Protein AF-A0A7S1WB89-F1 (afdb_monomer)

Nearest PDB structures (foldseek):
  5nnv-assembly4_D  TM=3.946E-01  e=3.394E+00  Bacillus subtilis subsp. subtilis str. 168
  8i21-assembly1_A  TM=3.419E-01  e=6.144E+00  Saccharomyces cerevisiae S288C

Sequence (303 aa):
RKATAEQEDRSRALAVAEAEIGRLNRELERGRDAVRQLESSARDNETTIEGLRRQLTAAEEAANTAKAELRAKEQAHRDATADLEERLQRATGEHQRLARERVALISKAAEEASELRKQLSASEAAREELHSTVSEMRRQNAAGTIGDLRDDVVKLRRDLALAEDERNALRENVRRITAEFQAGTFPDADAIKTRQLEDAQRQLARERGAREAAEAALRDARDDMRRAEEAHREAMRRRFGGSGGGGGQRGGAHDPRRVRWSEDDGSEGTGDDDDFRRHGSRRSASGTGGRRTGAVSTGAGVR

Structure (mmCIF, N/CA/C/O backbone):
data_AF-A0A7S1WB89-F1
#
_entry.id   AF-A0A7S1WB89-F1
#
loop_
_atom_site.group_PDB
_atom_site.id
_atom_site.type_symbol
_atom_site.label_atom_id
_atom_site.label_alt_id
_atom_site.label_comp_id
_atom_site.label_asym_id
_atom_site.label_entity_id
_atom_site.label_seq_id
_atom_site.pdbx_PDB_ins_code
_atom_site.Cartn_x
_atom_site.Cartn_y
_atom_site.Cartn_z
_atom_site.occupancy
_atom_site.B_iso_or_equiv
_atom_site.auth_seq_id
_atom_site.auth_comp_id
_atom_site.auth_asym_id
_atom_site.auth_atom_id
_atom_site.pdbx_PDB_model_num
ATOM 1 N N . ARG A 1 1 ? 71.272 1.985 -84.145 1.00 63.19 1 ARG A N 1
ATOM 2 C CA . ARG A 1 1 ? 71.498 0.957 -83.099 1.00 63.19 1 ARG A CA 1
ATOM 3 C C . ARG A 1 1 ? 71.457 1.556 -81.688 1.00 63.19 1 ARG A C 1
ATOM 5 O O . ARG A 1 1 ? 70.621 1.109 -80.928 1.00 63.19 1 ARG A O 1
ATOM 12 N N . LYS A 1 2 ? 72.253 2.584 -81.332 1.00 68.50 2 LYS A N 1
ATOM 13 C CA . LYS A 1 2 ? 72.104 3.268 -80.019 1.00 68.50 2 LYS A CA 1
ATOM 14 C C . LYS A 1 2 ? 70.768 4.018 -79.866 1.00 68.50 2 LYS A C 1
ATOM 16 O O . LYS A 1 2 ? 70.032 3.744 -78.933 1.00 68.50 2 LYS A O 1
ATOM 21 N N . ALA A 1 3 ? 70.402 4.851 -80.843 1.00 69.69 3 ALA A N 1
ATOM 22 C CA . ALA A 1 3 ? 69.140 5.606 -80.812 1.00 69.69 3 ALA A CA 1
ATOM 23 C C . ALA A 1 3 ? 67.873 4.720 -80.784 1.00 69.69 3 ALA A C 1
ATOM 25 O O . ALA A 1 3 ? 66.862 5.103 -80.212 1.00 69.69 3 ALA A O 1
ATOM 26 N N . THR A 1 4 ? 67.935 3.522 -81.372 1.00 74.75 4 THR A N 1
ATOM 27 C CA . THR A 1 4 ? 66.816 2.566 -81.388 1.00 74.75 4 THR A CA 1
ATOM 28 C C . THR A 1 4 ? 66.657 1.847 -80.045 1.00 74.75 4 THR A C 1
ATOM 30 O O . THR A 1 4 ? 65.535 1.644 -79.608 1.00 74.75 4 THR A O 1
ATOM 33 N N . ALA A 1 5 ? 67.760 1.539 -79.351 1.00 76.00 5 ALA A N 1
ATOM 34 C CA . ALA A 1 5 ? 67.717 0.948 -78.010 1.00 76.00 5 ALA A CA 1
ATOM 35 C C . ALA A 1 5 ? 67.168 1.937 -76.964 1.00 76.00 5 ALA A C 1
ATOM 37 O O . ALA A 1 5 ? 66.302 1.583 -76.173 1.00 76.00 5 ALA A O 1
ATOM 38 N N . GLU A 1 6 ? 67.579 3.209 -77.021 1.00 79.88 6 GLU A N 1
ATOM 39 C CA . GLU A 1 6 ? 67.040 4.253 -76.134 1.00 79.88 6 GLU A CA 1
ATOM 40 C C . GLU A 1 6 ? 65.538 4.499 -76.355 1.00 79.88 6 GLU A C 1
ATOM 42 O O . GLU A 1 6 ? 64.804 4.796 -75.412 1.00 79.88 6 GLU A O 1
ATOM 47 N N . GLN A 1 7 ? 65.062 4.373 -77.595 1.00 82.69 7 GLN A N 1
ATOM 48 C CA . GLN A 1 7 ? 63.640 4.485 -77.918 1.00 82.69 7 GLN A CA 1
ATOM 49 C C . GLN A 1 7 ? 62.835 3.287 -77.392 1.00 82.69 7 GLN A C 1
ATOM 51 O O . GLN A 1 7 ? 61.725 3.471 -76.888 1.00 82.69 7 GLN A O 1
ATOM 56 N N . GLU A 1 8 ? 63.387 2.075 -77.462 1.00 84.06 8 GLU A N 1
ATOM 57 C CA . GLU A 1 8 ? 62.780 0.872 -76.882 1.00 84.06 8 GLU A CA 1
ATOM 58 C C . GLU A 1 8 ? 62.720 0.944 -75.350 1.00 84.06 8 GLU A C 1
ATOM 60 O O . GLU A 1 8 ? 61.672 0.656 -74.771 1.00 84.06 8 GLU A O 1
ATOM 65 N N . ASP A 1 9 ? 63.783 1.410 -74.691 1.00 87.06 9 ASP A N 1
ATOM 66 C CA . ASP A 1 9 ? 63.815 1.578 -73.234 1.00 87.06 9 ASP A CA 1
ATOM 67 C C . ASP A 1 9 ? 62.822 2.647 -72.757 1.00 87.06 9 ASP A C 1
ATOM 69 O O . ASP A 1 9 ? 62.099 2.432 -71.782 1.00 87.06 9 ASP A O 1
ATOM 73 N N . ARG A 1 10 ? 62.695 3.766 -73.487 1.00 87.88 10 ARG A N 1
ATOM 74 C CA . ARG A 1 10 ? 61.652 4.775 -73.223 1.00 87.88 10 ARG A CA 1
ATOM 75 C C . ARG A 1 10 ? 60.248 4.211 -73.413 1.00 87.88 10 ARG A C 1
ATOM 77 O O . ARG A 1 10 ? 59.374 4.486 -72.599 1.00 87.88 10 ARG A O 1
ATOM 84 N N . SER A 1 11 ? 60.033 3.403 -74.450 1.00 88.38 11 SER A N 1
ATOM 85 C CA . SER A 1 11 ? 58.728 2.780 -74.714 1.00 88.38 11 SER A CA 1
ATOM 86 C C . SER A 1 11 ? 58.349 1.784 -73.614 1.00 88.38 11 SER A C 1
ATOM 88 O O . SER A 1 11 ? 57.202 1.753 -73.176 1.00 88.38 11 SER A O 1
ATOM 90 N N . ARG A 1 12 ? 59.318 1.015 -73.099 1.00 89.88 12 ARG A N 1
ATOM 91 C CA . ARG A 1 12 ? 59.113 0.119 -71.949 1.00 89.88 12 ARG A CA 1
ATOM 92 C C . ARG A 1 12 ? 58.833 0.892 -70.663 1.00 89.88 12 ARG A C 1
ATOM 94 O O . ARG A 1 12 ? 57.922 0.521 -69.932 1.00 89.88 12 ARG A O 1
ATOM 101 N N . ALA A 1 13 ? 59.572 1.969 -70.401 1.00 90.19 13 ALA A N 1
ATOM 102 C CA . ALA A 1 13 ? 59.346 2.817 -69.232 1.00 90.19 13 ALA A CA 1
ATOM 103 C C . ALA A 1 13 ? 57.953 3.470 -69.255 1.00 90.19 13 ALA A C 1
ATOM 105 O O . ALA A 1 13 ? 57.278 3.499 -68.228 1.00 90.19 13 ALA A O 1
ATOM 106 N N . LEU A 1 14 ? 57.495 3.928 -70.426 1.00 91.94 14 LEU A N 1
ATOM 107 C CA . LEU A 1 14 ? 56.139 4.451 -70.610 1.00 91.94 14 LEU A CA 1
ATOM 108 C C . LEU A 1 14 ? 55.076 3.373 -70.374 1.00 91.94 14 LEU A C 1
ATOM 110 O O . LEU A 1 14 ? 54.147 3.614 -69.612 1.00 91.94 14 LEU A O 1
ATOM 114 N N . ALA A 1 15 ? 55.248 2.169 -70.926 1.00 91.50 15 ALA A N 1
ATOM 115 C CA . ALA A 1 15 ? 54.309 1.067 -70.706 1.00 91.50 15 ALA A CA 1
ATOM 116 C C . ALA A 1 15 ? 54.203 0.664 -69.221 1.00 91.50 15 ALA A C 1
ATOM 118 O O . ALA A 1 15 ? 53.114 0.369 -68.728 1.00 91.50 15 ALA A O 1
ATOM 119 N N . VAL A 1 16 ? 55.320 0.681 -68.483 1.00 94.56 16 VAL A N 1
ATOM 120 C CA . VAL A 1 16 ? 55.326 0.442 -67.028 1.00 94.56 16 VAL A CA 1
ATOM 121 C C . VAL A 1 16 ? 54.609 1.571 -66.283 1.00 94.56 16 VAL A C 1
ATOM 123 O O . VAL A 1 16 ? 53.800 1.293 -65.399 1.00 94.56 16 VAL A O 1
ATOM 126 N N . ALA A 1 17 ? 54.851 2.831 -66.652 1.00 93.00 17 ALA A N 1
ATOM 127 C CA . ALA A 1 17 ? 54.176 3.976 -66.046 1.00 93.00 17 ALA A CA 1
ATOM 128 C C . ALA A 1 17 ? 52.658 3.962 -66.306 1.00 93.00 17 ALA A C 1
ATOM 130 O O . ALA A 1 17 ? 51.878 4.202 -65.388 1.00 93.00 17 ALA A O 1
ATOM 131 N N . GLU A 1 18 ? 52.221 3.624 -67.520 1.00 94.75 18 GLU A N 1
ATOM 132 C CA . GLU A 1 18 ? 50.802 3.478 -67.868 1.00 94.75 18 GLU A CA 1
ATOM 133 C C . GLU A 1 18 ? 50.133 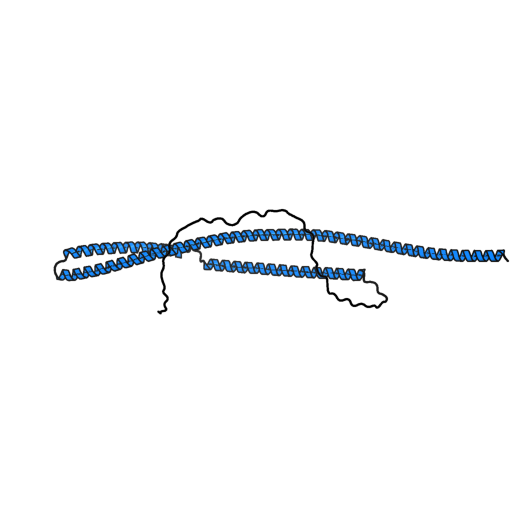2.340 -67.086 1.00 94.75 18 GLU A C 1
ATOM 135 O O . GLU A 1 18 ? 49.017 2.503 -66.582 1.00 94.75 18 GLU A O 1
ATOM 140 N N . ALA A 1 19 ? 50.821 1.204 -66.924 1.00 94.38 19 ALA A N 1
ATOM 141 C CA . ALA A 1 19 ? 50.334 0.093 -66.113 1.00 94.38 19 ALA A CA 1
ATOM 142 C C . ALA A 1 19 ? 50.190 0.481 -64.631 1.00 94.38 19 ALA A C 1
ATOM 144 O O . ALA A 1 19 ? 49.184 0.135 -64.002 1.00 94.38 19 ALA A O 1
ATOM 145 N N . GLU A 1 20 ? 51.150 1.235 -64.089 1.00 95.75 20 GLU A N 1
ATOM 146 C CA . GLU A 1 20 ? 51.116 1.722 -62.708 1.00 95.75 20 GLU A CA 1
ATOM 147 C C . GLU A 1 20 ? 50.008 2.765 -62.502 1.00 95.75 20 GLU A C 1
ATOM 149 O O . GLU A 1 20 ? 49.236 2.664 -61.551 1.00 95.75 20 GLU A O 1
ATOM 154 N N . ILE A 1 21 ? 49.818 3.698 -63.442 1.00 95.50 21 ILE A N 1
ATOM 155 C CA . ILE A 1 21 ? 48.682 4.636 -63.433 1.00 95.50 21 ILE A CA 1
ATOM 156 C C . ILE A 1 21 ? 47.353 3.867 -63.468 1.00 95.50 21 ILE A C 1
ATOM 158 O O . ILE A 1 21 ? 46.437 4.160 -62.697 1.00 95.50 21 ILE A O 1
ATOM 162 N N . GLY A 1 22 ? 47.239 2.840 -64.315 1.00 96.25 22 GLY A N 1
ATOM 163 C CA . GLY A 1 22 ? 46.058 1.978 -64.380 1.00 96.25 22 GLY A CA 1
ATOM 164 C C . GLY A 1 22 ? 45.816 1.170 -63.098 1.00 96.25 22 GLY A C 1
ATOM 165 O O . GLY A 1 22 ? 44.669 0.866 -62.754 1.00 96.25 22 GLY A O 1
ATOM 166 N N . ARG A 1 23 ? 46.871 0.810 -62.362 1.00 96.94 23 ARG A N 1
ATOM 167 C CA . ARG A 1 23 ? 46.765 0.196 -61.033 1.00 96.94 23 ARG A CA 1
ATOM 168 C C . ARG A 1 23 ? 46.273 1.207 -59.997 1.00 96.94 23 ARG A C 1
ATOM 170 O O . ARG A 1 23 ? 45.264 0.935 -59.348 1.00 96.94 23 ARG A O 1
ATOM 177 N N . LEU A 1 24 ? 46.927 2.363 -59.894 1.00 96.44 24 LEU A N 1
ATOM 178 C CA . LEU A 1 24 ? 46.584 3.419 -58.939 1.00 96.44 24 LEU A CA 1
ATOM 179 C C . LEU A 1 24 ? 45.155 3.929 -59.145 1.00 96.44 24 LEU A C 1
ATOM 181 O O . LEU A 1 24 ? 44.423 4.095 -58.176 1.00 96.44 24 LEU A O 1
ATOM 185 N N . ASN A 1 25 ? 44.700 4.081 -60.391 1.00 96.81 25 ASN A N 1
ATOM 186 C CA . ASN A 1 25 ? 43.318 4.470 -60.683 1.00 96.81 25 ASN A CA 1
ATOM 187 C C . ASN A 1 25 ? 42.296 3.439 -60.180 1.00 96.81 25 ASN A C 1
ATOM 189 O O . ASN A 1 25 ? 41.250 3.814 -59.655 1.00 96.81 25 ASN A O 1
ATOM 193 N N . ARG A 1 26 ? 42.598 2.138 -60.288 1.00 96.06 26 ARG A N 1
ATOM 194 C CA . ARG A 1 26 ? 41.732 1.081 -59.739 1.00 96.06 26 ARG A CA 1
ATOM 195 C C . ARG A 1 26 ? 41.737 1.070 -58.213 1.00 96.06 26 ARG A C 1
ATOM 197 O O . ARG A 1 26 ? 40.701 0.810 -57.613 1.00 96.06 26 ARG A O 1
ATOM 204 N N . GLU A 1 27 ? 42.877 1.336 -57.582 1.00 96.56 27 GLU A N 1
ATOM 205 C CA . GLU A 1 27 ? 42.967 1.467 -56.122 1.00 96.56 27 GLU A CA 1
ATOM 206 C C . GLU A 1 27 ? 42.213 2.706 -55.617 1.00 96.56 27 GLU A C 1
ATOM 208 O O . GLU A 1 27 ? 41.464 2.600 -54.647 1.00 96.56 27 GLU A O 1
ATOM 213 N N . LEU A 1 28 ? 42.312 3.840 -56.318 1.00 96.62 28 LEU A N 1
ATOM 214 C CA . LEU A 1 28 ? 41.540 5.048 -56.024 1.00 96.62 28 LEU A CA 1
ATOM 215 C C . LEU A 1 28 ? 40.034 4.817 -56.154 1.00 96.62 28 LEU A C 1
ATOM 217 O O . LEU A 1 28 ? 39.287 5.259 -55.284 1.00 96.62 28 LEU A O 1
ATOM 221 N N . GLU A 1 29 ? 39.575 4.114 -57.193 1.00 96.31 29 GLU A N 1
ATOM 222 C CA . GLU A 1 29 ? 38.142 3.843 -57.355 1.00 96.31 29 GLU A CA 1
ATOM 223 C C . GLU A 1 29 ? 37.618 2.904 -56.260 1.00 96.31 29 GLU A C 1
ATOM 225 O O . GLU A 1 29 ? 36.591 3.192 -55.651 1.00 96.31 29 GLU A O 1
ATOM 230 N N . ARG A 1 30 ? 38.382 1.865 -55.886 1.00 96.50 30 ARG A N 1
ATOM 231 C CA . ARG A 1 30 ? 38.052 1.031 -54.714 1.00 96.50 30 ARG A CA 1
ATOM 232 C C . ARG A 1 30 ? 38.013 1.843 -53.420 1.00 96.50 30 ARG A C 1
ATOM 234 O O . ARG A 1 30 ? 37.134 1.624 -52.592 1.00 96.50 30 ARG A O 1
ATOM 241 N N . GLY A 1 31 ? 38.951 2.775 -53.242 1.00 96.88 31 GLY A N 1
ATOM 242 C CA . GLY A 1 31 ? 38.969 3.686 -52.100 1.00 96.88 31 GLY A CA 1
ATOM 243 C C . GLY A 1 31 ? 37.723 4.572 -52.054 1.00 96.88 31 GLY A C 1
ATOM 244 O O . GLY A 1 31 ? 37.104 4.706 -51.002 1.00 96.88 31 GLY A O 1
ATOM 245 N N . ARG A 1 32 ? 37.301 5.119 -53.200 1.00 97.31 32 ARG A N 1
ATOM 246 C CA . ARG A 1 32 ? 36.068 5.915 -53.318 1.00 97.31 32 ARG A CA 1
ATOM 247 C C . ARG A 1 32 ? 34.822 5.094 -53.010 1.00 97.31 32 ARG A C 1
ATOM 249 O O . ARG A 1 32 ? 33.954 5.580 -52.291 1.00 97.31 32 ARG A O 1
ATOM 256 N N . ASP A 1 33 ? 34.737 3.864 -53.504 1.00 97.38 33 ASP A N 1
ATOM 257 C CA . ASP A 1 33 ? 33.608 2.977 -53.216 1.00 97.38 33 ASP A CA 1
ATOM 258 C C . ASP A 1 33 ? 33.537 2.605 -51.732 1.00 97.38 33 ASP A C 1
ATOM 260 O O . ASP A 1 33 ? 32.457 2.643 -51.143 1.00 97.38 33 ASP A O 1
ATOM 264 N N . ALA A 1 34 ? 34.681 2.338 -51.095 1.00 96.38 34 ALA A N 1
ATOM 265 C CA . ALA A 1 34 ? 34.745 2.110 -49.654 1.00 96.38 34 ALA A CA 1
ATOM 266 C C . ALA A 1 34 ? 34.284 3.344 -48.858 1.00 96.38 34 ALA A C 1
ATOM 268 O O . ALA A 1 34 ? 33.508 3.210 -47.913 1.00 96.38 34 ALA A O 1
ATOM 269 N N . VAL A 1 35 ? 34.697 4.552 -49.263 1.00 97.62 35 VAL A N 1
ATOM 270 C CA . VAL A 1 35 ? 34.235 5.805 -48.639 1.00 97.62 35 VAL A CA 1
ATOM 271 C C . VAL A 1 35 ? 32.721 5.967 -48.788 1.00 97.62 35 VAL A C 1
ATOM 273 O O . VAL A 1 35 ? 32.046 6.208 -47.792 1.00 97.62 35 VAL A O 1
ATOM 276 N N . ARG A 1 36 ? 32.158 5.745 -49.984 1.00 97.44 36 ARG A N 1
ATOM 277 C CA . ARG A 1 36 ? 30.700 5.805 -50.210 1.00 97.44 36 ARG A CA 1
ATOM 278 C C . ARG A 1 36 ? 29.936 4.816 -49.321 1.00 97.44 36 ARG A C 1
ATOM 280 O O . ARG A 1 36 ? 28.885 5.159 -48.782 1.00 97.44 36 ARG A O 1
ATOM 287 N N . GLN A 1 37 ? 30.456 3.599 -49.145 1.00 96.50 37 GLN A N 1
ATOM 288 C CA . GLN A 1 37 ? 29.850 2.596 -48.262 1.00 96.50 37 GLN A CA 1
ATOM 289 C C . GLN A 1 37 ? 29.890 3.023 -46.790 1.00 96.50 37 GLN A C 1
ATOM 291 O O . GLN A 1 37 ? 28.887 2.888 -46.086 1.00 96.50 37 GLN A O 1
ATOM 296 N N . LEU A 1 38 ? 31.016 3.577 -46.329 1.00 96.38 38 LEU A N 1
ATOM 297 C CA . LEU A 1 38 ? 31.145 4.098 -44.967 1.00 96.38 38 LEU A CA 1
ATOM 298 C C . LEU A 1 38 ? 30.208 5.285 -44.721 1.00 96.38 38 LEU A C 1
ATOM 300 O O . LEU A 1 38 ? 29.566 5.335 -43.676 1.00 96.38 38 LEU A O 1
ATOM 304 N N . GLU A 1 39 ? 30.072 6.199 -45.682 1.00 97.31 39 GLU A N 1
ATOM 305 C CA . GLU A 1 39 ? 29.129 7.320 -45.597 1.00 97.31 39 GLU A CA 1
ATOM 306 C C . GLU A 1 39 ? 27.675 6.843 -45.518 1.00 97.31 39 GLU A C 1
ATOM 308 O O . GLU A 1 39 ? 26.905 7.354 -44.705 1.00 97.31 39 GLU A O 1
ATOM 313 N N . SER A 1 40 ? 27.296 5.841 -46.320 1.00 96.75 40 SER A N 1
ATOM 314 C CA . SER A 1 40 ? 25.961 5.235 -46.236 1.00 96.75 40 SER A CA 1
ATOM 315 C C . SER A 1 40 ? 25.723 4.620 -44.858 1.00 96.75 40 SER A C 1
ATOM 317 O O . SER A 1 40 ? 24.717 4.911 -44.218 1.00 96.75 40 SER A O 1
ATOM 319 N N . SER A 1 41 ? 26.680 3.833 -44.358 1.00 96.50 41 SER A N 1
ATOM 320 C CA . SER A 1 41 ? 26.575 3.209 -43.037 1.00 96.50 41 SER A CA 1
ATOM 321 C C . SER A 1 41 ? 26.530 4.240 -41.902 1.00 96.50 41 SER A C 1
ATOM 323 O O . SER A 1 41 ? 25.814 4.047 -40.919 1.00 96.50 41 SER A O 1
ATOM 325 N N . ALA A 1 42 ? 27.258 5.352 -42.027 1.00 95.94 42 ALA A N 1
ATOM 326 C CA . ALA A 1 42 ? 27.219 6.444 -41.060 1.00 95.94 42 ALA A CA 1
ATOM 327 C C . ALA A 1 42 ? 25.823 7.081 -40.986 1.00 95.94 42 ALA A C 1
ATOM 329 O O . ALA A 1 42 ? 25.317 7.278 -39.882 1.00 95.94 42 ALA A O 1
ATOM 330 N N . ARG A 1 43 ? 25.167 7.313 -42.132 1.00 96.81 43 ARG A N 1
ATOM 331 C CA . ARG A 1 43 ? 23.785 7.829 -42.185 1.00 96.81 43 ARG A CA 1
ATOM 332 C C . ARG A 1 43 ? 22.777 6.849 -41.580 1.00 96.81 43 ARG A C 1
ATOM 334 O O . ARG A 1 43 ? 21.914 7.250 -40.801 1.00 96.81 43 ARG A O 1
ATOM 341 N N . ASP A 1 44 ? 22.910 5.556 -41.866 1.00 97.06 44 ASP A N 1
ATOM 342 C CA . ASP A 1 44 ? 22.039 4.529 -41.275 1.00 97.06 44 ASP A CA 1
ATOM 343 C C . ASP A 1 44 ? 22.210 4.456 -39.746 1.00 97.06 44 ASP A C 1
ATOM 345 O O . ASP A 1 44 ? 21.243 4.330 -38.988 1.00 97.06 44 ASP A O 1
ATOM 349 N N . ASN A 1 45 ? 23.446 4.591 -39.262 1.00 96.38 45 ASN A N 1
ATOM 350 C CA . ASN A 1 45 ? 23.719 4.668 -37.830 1.00 96.38 45 ASN A CA 1
ATOM 351 C C . ASN A 1 45 ? 23.153 5.947 -37.203 1.00 96.38 45 ASN A C 1
ATOM 353 O O . ASN A 1 45 ? 22.603 5.876 -36.108 1.00 96.38 45 ASN A O 1
ATOM 357 N N . GLU A 1 46 ? 23.250 7.090 -37.880 1.00 98.00 46 GLU A N 1
ATOM 358 C CA . GLU A 1 46 ? 22.700 8.364 -37.409 1.00 98.00 46 GLU A CA 1
ATOM 359 C C . GLU A 1 46 ? 21.181 8.280 -37.218 1.00 98.00 46 GLU A C 1
ATOM 361 O O . GLU A 1 46 ? 20.687 8.557 -36.126 1.00 98.00 46 GLU A O 1
ATOM 366 N N . THR A 1 47 ? 20.448 7.773 -38.213 1.00 97.31 47 THR A N 1
ATOM 367 C CA . THR A 1 47 ? 18.991 7.571 -38.098 1.00 97.31 47 THR A CA 1
ATOM 368 C C . THR A 1 47 ? 18.623 6.601 -36.971 1.00 97.31 47 THR A C 1
ATOM 370 O O . THR A 1 47 ? 17.666 6.834 -36.229 1.00 97.31 47 THR A O 1
ATOM 373 N N . THR A 1 48 ? 19.417 5.543 -36.776 1.00 97.12 48 THR A N 1
ATOM 374 C CA . THR A 1 48 ? 19.232 4.597 -35.666 1.00 97.12 48 THR A CA 1
ATOM 375 C C . THR A 1 48 ? 19.452 5.278 -34.312 1.00 97.12 48 THR A C 1
ATOM 377 O O . THR A 1 48 ? 18.661 5.091 -33.388 1.00 97.12 48 THR A O 1
ATOM 380 N N . ILE A 1 49 ? 20.505 6.091 -34.184 1.00 96.69 49 ILE A N 1
ATOM 381 C CA . ILE A 1 49 ? 20.817 6.838 -32.959 1.00 96.69 49 ILE A CA 1
ATOM 382 C C . ILE A 1 49 ? 19.708 7.844 -32.650 1.00 96.69 49 ILE A C 1
ATOM 384 O O . ILE A 1 49 ? 19.287 7.949 -31.499 1.00 96.69 49 ILE A O 1
ATOM 388 N N . GLU A 1 50 ? 19.197 8.558 -33.652 1.00 97.19 50 GLU A N 1
ATOM 389 C CA . GLU A 1 50 ? 18.055 9.456 -33.471 1.00 97.19 50 GLU A CA 1
ATOM 390 C C . GLU A 1 50 ? 16.802 8.710 -33.004 1.00 97.19 50 GLU A C 1
ATOM 392 O O . GLU A 1 50 ? 16.121 9.172 -32.085 1.00 97.19 50 GLU A O 1
ATOM 397 N N . GLY A 1 51 ? 16.519 7.538 -33.580 1.00 97.81 51 GLY A N 1
ATOM 398 C CA . GLY A 1 51 ? 15.417 6.679 -33.148 1.00 97.81 51 GLY A CA 1
ATOM 399 C C . GLY A 1 51 ? 15.549 6.252 -31.684 1.00 97.81 51 GLY A C 1
ATOM 400 O O . GLY A 1 51 ? 14.607 6.413 -30.907 1.00 97.81 51 GLY A O 1
ATOM 401 N N . LEU A 1 52 ? 16.736 5.787 -31.284 1.00 97.50 52 LEU A N 1
ATOM 402 C CA . LEU A 1 52 ? 17.025 5.398 -29.901 1.00 97.50 52 LEU A CA 1
ATOM 403 C C . LEU A 1 52 ? 16.922 6.581 -28.931 1.00 97.50 52 LEU A C 1
ATOM 405 O O . LEU A 1 52 ? 16.398 6.421 -27.832 1.00 97.50 52 LEU A O 1
ATOM 409 N N . ARG A 1 53 ? 17.361 7.780 -29.333 1.00 97.94 53 ARG A N 1
ATOM 410 C CA . ARG A 1 53 ? 17.214 8.997 -28.518 1.00 97.94 53 ARG A CA 1
ATOM 411 C C . ARG A 1 53 ? 15.747 9.334 -28.269 1.00 97.94 53 ARG A C 1
ATOM 413 O O . ARG A 1 53 ? 15.390 9.601 -27.129 1.00 97.94 53 ARG A O 1
ATOM 420 N N . ARG A 1 54 ? 14.893 9.263 -29.296 1.00 97.19 54 ARG A N 1
ATOM 421 C CA . ARG A 1 54 ? 13.442 9.495 -29.147 1.00 97.19 54 ARG A CA 1
ATOM 422 C C . ARG A 1 54 ? 12.778 8.449 -28.248 1.00 97.19 54 ARG A C 1
ATOM 424 O O . ARG A 1 54 ? 11.884 8.779 -27.475 1.00 97.19 54 ARG A O 1
ATOM 431 N N . GLN A 1 55 ? 13.209 7.191 -28.338 1.00 96.44 55 GLN A N 1
ATOM 432 C CA . GLN A 1 55 ? 12.721 6.131 -27.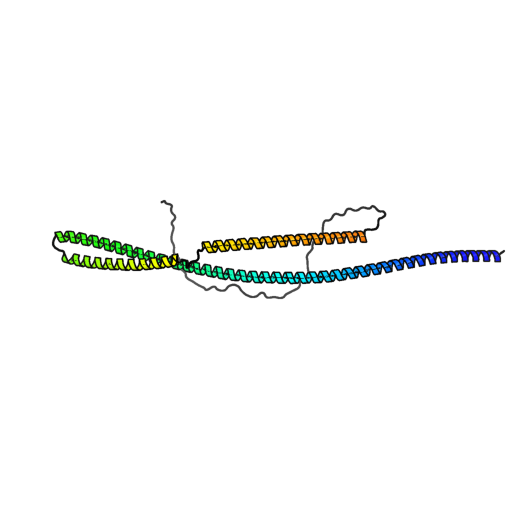451 1.00 96.44 55 GLN A CA 1
ATOM 433 C C . GLN A 1 55 ? 13.151 6.362 -26.001 1.00 96.44 55 GLN A C 1
ATOM 435 O O . GLN A 1 55 ? 12.336 6.188 -25.098 1.00 96.44 55 GLN A O 1
ATOM 440 N N . LEU A 1 56 ? 14.397 6.789 -25.779 1.00 97.06 56 LEU A N 1
ATOM 441 C CA . LEU A 1 56 ? 14.901 7.109 -24.447 1.00 97.06 56 LEU A CA 1
ATOM 442 C C . LEU A 1 56 ? 14.111 8.260 -23.816 1.00 97.06 56 LEU A C 1
ATOM 444 O O . LEU A 1 56 ? 13.637 8.111 -22.695 1.00 97.06 56 LEU A O 1
ATOM 448 N N . THR A 1 57 ? 13.887 9.355 -24.548 1.00 97.25 57 THR A N 1
ATOM 449 C CA . THR A 1 57 ? 13.104 10.491 -24.034 1.00 97.25 57 THR A CA 1
ATOM 450 C C . THR A 1 57 ? 11.669 10.086 -23.695 1.00 97.25 57 THR A C 1
ATOM 452 O O . THR A 1 57 ? 11.168 10.429 -22.629 1.00 97.25 57 THR A O 1
ATOM 455 N N . ALA A 1 58 ? 11.020 9.285 -24.548 1.00 96.62 58 ALA A N 1
ATOM 456 C CA . ALA A 1 58 ? 9.670 8.790 -24.276 1.00 96.62 58 ALA A CA 1
ATOM 457 C C . ALA A 1 58 ? 9.623 7.865 -23.044 1.00 96.62 58 ALA A C 1
ATOM 459 O O . ALA A 1 58 ? 8.684 7.925 -22.250 1.00 96.62 58 ALA A O 1
ATOM 460 N N . ALA A 1 59 ? 10.642 7.020 -22.858 1.00 95.94 59 ALA A N 1
ATOM 461 C CA . ALA A 1 59 ? 10.748 6.149 -21.691 1.00 95.94 59 ALA A CA 1
ATOM 462 C C . ALA A 1 59 ? 10.985 6.943 -20.395 1.00 95.94 59 ALA A C 1
ATOM 464 O O . ALA A 1 59 ? 10.393 6.619 -19.366 1.00 95.94 59 ALA A O 1
ATOM 465 N N . GLU A 1 60 ? 11.802 7.998 -20.437 1.00 97.19 60 GLU A N 1
ATOM 466 C CA . GLU A 1 60 ? 12.032 8.899 -19.302 1.00 97.19 60 GLU A CA 1
ATOM 467 C C . GLU A 1 60 ? 10.753 9.647 -18.901 1.00 97.19 60 GLU A C 1
ATOM 469 O O . GLU A 1 60 ? 10.418 9.715 -17.716 1.00 97.19 60 GLU A O 1
ATOM 474 N N . GLU A 1 61 ? 9.994 10.159 -19.871 1.00 97.19 61 GLU A N 1
ATOM 475 C CA . GLU A 1 61 ? 8.696 10.800 -19.630 1.00 97.19 61 GLU A CA 1
ATOM 476 C C . GLU A 1 61 ? 7.676 9.823 -19.025 1.00 97.19 61 GLU A C 1
ATOM 478 O O . GLU A 1 61 ? 7.014 10.144 -18.032 1.00 97.19 61 GLU A O 1
ATOM 483 N N . ALA A 1 62 ? 7.585 8.603 -19.564 1.00 95.88 62 ALA A N 1
ATOM 484 C CA . ALA A 1 62 ? 6.719 7.559 -19.022 1.00 95.88 62 ALA A CA 1
ATOM 485 C C . ALA A 1 62 ? 7.117 7.173 -17.586 1.00 95.88 62 ALA A C 1
ATOM 487 O O . ALA A 1 62 ? 6.255 7.059 -16.711 1.00 95.88 62 ALA A O 1
ATOM 488 N N . ALA A 1 63 ? 8.418 7.035 -17.309 1.00 95.31 63 ALA A N 1
ATOM 489 C CA . ALA A 1 63 ? 8.928 6.728 -15.975 1.00 95.31 63 ALA A CA 1
ATOM 490 C C . ALA A 1 63 ? 8.641 7.857 -14.971 1.00 95.31 63 ALA A C 1
ATOM 492 O O . ALA A 1 63 ? 8.250 7.591 -13.832 1.00 95.31 63 ALA A O 1
ATOM 493 N N . ASN A 1 64 ? 8.788 9.117 -15.385 1.00 95.69 64 ASN A N 1
ATOM 494 C CA . ASN A 1 64 ? 8.471 10.273 -14.548 1.00 95.69 64 ASN A CA 1
ATOM 495 C C . ASN A 1 64 ? 6.972 10.360 -14.232 1.00 95.69 64 ASN A C 1
ATOM 497 O O . ASN A 1 64 ? 6.612 10.609 -13.078 1.00 95.69 64 ASN A O 1
ATOM 501 N N . THR A 1 65 ? 6.108 10.081 -15.210 1.00 96.75 65 THR A N 1
ATOM 502 C CA . THR A 1 65 ? 4.653 9.996 -15.009 1.00 96.75 65 THR A CA 1
ATOM 503 C C . THR A 1 65 ? 4.298 8.878 -14.030 1.00 96.75 65 THR A C 1
ATOM 505 O O . THR A 1 65 ? 3.642 9.133 -13.020 1.00 96.75 65 THR A O 1
ATOM 508 N N . ALA A 1 66 ? 4.822 7.666 -14.238 1.00 94.19 66 ALA A N 1
ATOM 509 C CA . ALA A 1 66 ? 4.591 6.539 -13.334 1.00 94.19 66 ALA A CA 1
ATOM 510 C C . ALA A 1 66 ? 5.074 6.835 -11.901 1.00 94.19 66 ALA A C 1
ATOM 512 O O . ALA A 1 66 ? 4.409 6.493 -10.921 1.00 94.19 66 ALA A O 1
ATOM 513 N N . LYS A 1 67 ? 6.209 7.529 -11.756 1.00 96.12 67 LYS A N 1
ATOM 514 C CA . LYS A 1 67 ? 6.733 7.965 -10.454 1.00 96.12 67 LYS A CA 1
ATOM 515 C C . LYS A 1 67 ? 5.827 8.999 -9.781 1.00 96.12 67 LYS A C 1
ATOM 517 O O . LYS A 1 67 ? 5.662 8.949 -8.561 1.00 96.12 67 LYS A O 1
ATOM 522 N N . ALA A 1 68 ? 5.250 9.930 -10.537 1.00 95.12 68 ALA A N 1
ATOM 523 C CA . ALA A 1 68 ? 4.295 10.903 -10.010 1.00 95.12 68 ALA A CA 1
ATOM 524 C C . ALA A 1 68 ? 2.997 10.222 -9.547 1.00 95.12 68 ALA A C 1
ATOM 526 O O . ALA A 1 68 ? 2.531 10.485 -8.438 1.00 95.12 68 ALA A O 1
ATOM 527 N N . GLU A 1 69 ? 2.468 9.287 -10.338 1.00 95.12 69 GLU A N 1
ATOM 528 C CA . GLU A 1 69 ? 1.293 8.492 -9.973 1.00 95.12 69 GLU A CA 1
ATOM 529 C C . GLU A 1 69 ? 1.530 7.640 -8.724 1.00 95.12 69 GLU A C 1
ATOM 531 O O . GLU A 1 69 ? 0.676 7.590 -7.837 1.00 95.12 69 GLU A O 1
ATOM 536 N N . LEU A 1 70 ? 2.697 6.995 -8.618 1.00 94.25 70 LEU A N 1
ATOM 537 C CA . LEU A 1 70 ? 3.063 6.216 -7.438 1.00 94.25 70 LEU A CA 1
ATOM 538 C C . LEU A 1 70 ? 3.094 7.097 -6.184 1.00 94.25 70 LEU A C 1
ATOM 540 O O . LEU A 1 70 ? 2.497 6.738 -5.174 1.00 94.25 70 LEU A O 1
ATOM 544 N N . ARG A 1 71 ? 3.717 8.280 -6.261 1.00 95.44 71 ARG A N 1
ATOM 545 C CA . ARG A 1 71 ? 3.746 9.244 -5.148 1.00 95.44 71 ARG A CA 1
ATOM 546 C C . ARG A 1 71 ? 2.348 9.709 -4.744 1.00 95.44 71 ARG A C 1
ATOM 548 O O . ARG A 1 71 ? 2.076 9.824 -3.552 1.00 95.44 71 ARG A O 1
ATOM 555 N N . ALA A 1 72 ? 1.463 9.950 -5.710 1.00 95.25 72 ALA A N 1
ATOM 556 C CA . ALA A 1 72 ? 0.077 10.319 -5.432 1.00 95.25 72 ALA A CA 1
ATOM 557 C C . ALA A 1 72 ? -0.679 9.183 -4.721 1.00 95.25 72 ALA A C 1
ATOM 559 O O . ALA A 1 72 ? -1.370 9.430 -3.733 1.00 95.25 72 ALA A O 1
ATOM 560 N N . LYS A 1 73 ? -0.499 7.932 -5.166 1.00 94.88 73 LYS A N 1
ATOM 561 C CA . LYS A 1 73 ? -1.084 6.750 -4.510 1.00 94.88 73 LYS A CA 1
ATOM 562 C C . LYS A 1 73 ? -0.541 6.552 -3.097 1.00 94.88 73 LYS A C 1
ATOM 564 O O . LYS A 1 73 ? -1.321 6.308 -2.184 1.00 94.88 73 LYS A O 1
ATOM 569 N N . GLU A 1 74 ? 0.767 6.690 -2.895 1.00 95.44 74 GLU A N 1
ATOM 570 C CA . GLU A 1 74 ? 1.371 6.632 -1.559 1.00 95.44 74 GLU A CA 1
ATOM 571 C C . GLU A 1 74 ? 0.790 7.695 -0.627 1.00 95.44 74 GLU A C 1
ATOM 573 O O . GLU A 1 74 ? 0.484 7.390 0.523 1.00 95.44 74 GLU A O 1
ATOM 578 N N . GLN A 1 75 ? 0.612 8.925 -1.115 1.00 96.00 75 GLN A N 1
ATOM 579 C CA . GLN A 1 75 ? 0.022 9.988 -0.311 1.00 96.00 75 GLN A CA 1
ATOM 580 C C . GLN A 1 75 ? -1.434 9.679 0.049 1.00 96.00 75 GLN A C 1
ATOM 582 O O . GLN A 1 75 ? -1.787 9.743 1.222 1.00 96.00 75 GLN A O 1
ATOM 587 N N . ALA A 1 76 ? -2.242 9.237 -0.918 1.00 94.50 76 ALA A N 1
ATOM 588 C CA . ALA A 1 76 ? -3.621 8.825 -0.663 1.00 94.50 76 ALA A CA 1
ATOM 589 C C . ALA A 1 76 ? -3.708 7.681 0.363 1.00 94.50 76 ALA A C 1
ATOM 591 O O . ALA A 1 76 ? -4.599 7.675 1.211 1.00 94.50 76 ALA A O 1
ATOM 592 N N . HIS A 1 77 ? -2.767 6.730 0.329 1.00 93.19 77 HIS A N 1
ATOM 593 C CA . HIS A 1 77 ? -2.677 5.681 1.343 1.00 93.19 77 HIS A CA 1
AT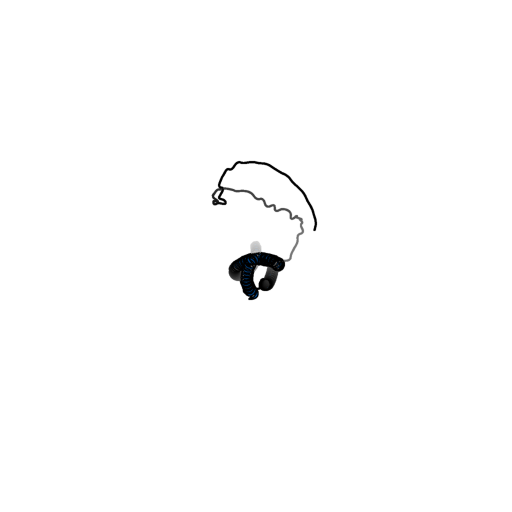OM 594 C C . HIS A 1 77 ? -2.323 6.235 2.726 1.00 93.19 77 HIS A C 1
ATOM 596 O O . HIS A 1 77 ? -2.963 5.828 3.691 1.00 93.19 77 HIS A O 1
ATOM 602 N N . ARG A 1 78 ? -1.363 7.166 2.833 1.00 94.88 78 ARG A N 1
ATOM 603 C CA . ARG A 1 78 ? -1.016 7.816 4.112 1.00 94.88 78 ARG A CA 1
ATOM 604 C C . ARG A 1 78 ? -2.214 8.557 4.708 1.00 94.88 78 ARG A C 1
ATOM 606 O O . ARG A 1 78 ? -2.509 8.389 5.891 1.00 94.88 78 ARG A O 1
ATOM 613 N N . ASP A 1 79 ? -2.936 9.309 3.884 1.00 94.94 79 ASP A N 1
ATOM 614 C CA . ASP A 1 79 ? -4.118 10.060 4.316 1.00 94.94 79 ASP A CA 1
ATOM 615 C C . ASP A 1 79 ? -5.242 9.110 4.770 1.00 94.94 79 ASP A C 1
ATOM 617 O O . ASP A 1 79 ? -5.842 9.307 5.827 1.00 94.94 79 ASP A O 1
ATOM 621 N N . ALA A 1 80 ? -5.477 8.019 4.029 1.00 93.75 80 ALA A N 1
ATOM 622 C CA . ALA A 1 80 ? -6.450 6.994 4.407 1.00 93.75 80 ALA A CA 1
ATOM 623 C C . ALA A 1 80 ? -6.068 6.271 5.710 1.00 93.75 80 ALA A C 1
ATOM 625 O O . ALA A 1 80 ? -6.940 5.992 6.533 1.00 93.75 80 ALA A O 1
ATOM 626 N N . THR A 1 81 ? -4.781 5.979 5.929 1.00 92.56 81 THR A N 1
ATOM 627 C CA . THR A 1 81 ? -4.323 5.387 7.194 1.00 92.56 81 THR A CA 1
ATOM 628 C C . THR A 1 81 ? -4.514 6.340 8.367 1.00 92.56 81 THR A C 1
ATOM 630 O O . THR A 1 81 ? -4.980 5.897 9.412 1.00 92.56 81 THR A O 1
ATOM 633 N N . ALA A 1 82 ? -4.255 7.638 8.188 1.00 94.00 82 ALA A N 1
ATOM 634 C CA . ALA A 1 82 ? -4.470 8.634 9.235 1.00 94.00 82 ALA A CA 1
ATOM 635 C C . ALA A 1 82 ? -5.960 8.764 9.612 1.00 94.00 82 ALA A C 1
ATOM 637 O O . ALA A 1 82 ? -6.293 8.791 10.796 1.00 94.00 82 ALA A O 1
ATOM 638 N N . ASP A 1 83 ? -6.870 8.769 8.629 1.00 96.12 83 ASP A N 1
ATOM 639 C CA . ASP A 1 83 ? -8.324 8.765 8.877 1.00 96.12 83 ASP A CA 1
ATOM 640 C C . ASP A 1 83 ? -8.774 7.485 9.606 1.00 96.12 83 ASP A C 1
ATOM 642 O O . ASP A 1 83 ? -9.552 7.546 10.561 1.00 96.12 83 ASP A O 1
ATOM 646 N N . LEU A 1 84 ? -8.256 6.314 9.216 1.00 93.19 84 LEU A N 1
ATOM 647 C CA . LEU A 1 84 ? -8.553 5.055 9.907 1.00 93.19 84 LEU A CA 1
ATOM 648 C C . LEU A 1 84 ? -8.030 5.044 11.348 1.00 93.19 84 LEU A C 1
ATOM 650 O O . LEU A 1 84 ? -8.755 4.618 12.249 1.00 93.19 84 LEU A O 1
ATOM 654 N N . GLU A 1 85 ? -6.812 5.529 11.587 1.00 95.00 85 GLU A N 1
ATOM 655 C CA . GLU A 1 85 ? -6.247 5.666 12.931 1.00 95.00 85 GLU A CA 1
ATOM 656 C C . GLU A 1 85 ? -7.090 6.604 13.799 1.00 95.00 85 GLU A C 1
ATOM 658 O O . GLU A 1 85 ? -7.407 6.265 14.940 1.00 95.00 85 GLU A O 1
ATOM 663 N N . GLU A 1 86 ? -7.533 7.740 13.257 1.00 96.31 86 GLU A N 1
ATOM 664 C CA . GLU A 1 86 ? -8.391 8.678 13.977 1.00 96.31 86 GLU A CA 1
ATOM 665 C C . GLU A 1 86 ? -9.752 8.049 14.325 1.00 96.31 86 GLU A C 1
ATOM 667 O O . GLU A 1 86 ? -10.232 8.156 15.458 1.00 96.31 86 GLU A O 1
ATOM 672 N N . ARG A 1 87 ? -10.375 7.330 13.383 1.00 93.00 87 ARG A N 1
ATOM 673 C CA . ARG A 1 87 ? -11.629 6.594 13.631 1.00 93.00 87 ARG A CA 1
ATOM 674 C C . ARG A 1 87 ? -11.457 5.512 14.690 1.00 93.00 87 ARG A C 1
ATOM 676 O O . ARG A 1 87 ? -12.315 5.387 15.564 1.00 93.00 87 ARG A O 1
ATOM 683 N N . LEU A 1 88 ? -10.353 4.766 14.651 1.00 92.75 88 LEU A N 1
ATOM 684 C CA . LEU A 1 88 ? -10.035 3.755 15.658 1.00 92.75 88 LEU A CA 1
ATOM 685 C C . LEU A 1 88 ? -9.828 4.385 17.035 1.00 92.75 88 LEU A C 1
ATOM 687 O O . LEU A 1 88 ? -10.358 3.870 18.019 1.00 92.75 88 LEU A O 1
ATOM 691 N N . GLN A 1 89 ? -9.122 5.513 17.126 1.00 94.38 89 GLN A N 1
ATOM 692 C CA . GLN A 1 89 ? -8.943 6.232 18.387 1.00 94.38 89 GLN A CA 1
ATOM 693 C C . GLN A 1 89 ? -10.280 6.713 18.959 1.00 94.38 89 GLN A C 1
ATOM 695 O O . GLN A 1 89 ? -10.547 6.482 20.141 1.00 94.38 89 GLN A O 1
ATOM 700 N N . ARG A 1 90 ? -11.155 7.301 18.129 1.00 93.56 90 ARG A N 1
ATOM 701 C CA . ARG A 1 90 ? -12.507 7.715 18.547 1.00 93.56 90 ARG A CA 1
ATOM 702 C C . ARG A 1 90 ? -13.328 6.528 19.051 1.00 93.56 90 ARG A C 1
ATOM 704 O O . ARG A 1 90 ? -13.824 6.573 20.175 1.00 93.56 90 ARG A O 1
ATOM 711 N N . ALA A 1 91 ? -13.405 5.445 18.277 1.00 91.44 91 ALA A N 1
ATOM 712 C CA . ALA A 1 91 ? -14.159 4.248 18.652 1.00 91.44 91 ALA A CA 1
ATOM 713 C C . ALA A 1 91 ? -13.619 3.609 19.942 1.00 91.44 91 ALA A C 1
ATOM 715 O O . ALA A 1 91 ? -14.382 3.226 20.827 1.00 91.44 91 ALA A O 1
ATOM 716 N N . THR A 1 92 ? -12.295 3.538 20.092 1.00 90.31 92 THR A N 1
ATOM 717 C CA . THR A 1 92 ? -11.662 3.004 21.306 1.00 90.31 92 THR A CA 1
ATOM 718 C C . THR A 1 92 ? -11.965 3.889 22.515 1.00 90.31 92 THR A C 1
ATOM 720 O O . THR A 1 92 ? -12.279 3.373 23.587 1.00 90.31 92 THR A O 1
ATOM 723 N N . GLY A 1 93 ? -11.936 5.214 22.345 1.00 91.69 93 GLY A N 1
ATOM 724 C CA . GLY A 1 93 ? -12.327 6.173 23.377 1.00 91.69 93 GLY A CA 1
ATOM 725 C C . GLY A 1 93 ? -13.786 6.012 23.811 1.00 91.69 93 GLY A C 1
ATOM 726 O O . GLY A 1 93 ? -14.070 5.962 25.009 1.00 91.69 93 GLY A O 1
ATOM 727 N N . GLU A 1 94 ? -14.710 5.846 22.862 1.00 91.81 94 GLU A N 1
ATOM 728 C CA . GLU A 1 94 ? -16.122 5.583 23.159 1.00 91.81 94 GLU A CA 1
ATOM 729 C C . GLU A 1 94 ? -16.326 4.245 23.874 1.00 91.81 94 GLU A C 1
ATOM 731 O O . GLU A 1 94 ? -17.028 4.191 24.884 1.00 91.81 94 GLU A O 1
ATOM 736 N N . HIS A 1 95 ? -15.667 3.175 23.423 1.00 88.19 95 HIS A N 1
ATOM 737 C CA . HIS A 1 95 ? -15.729 1.877 24.091 1.00 88.19 95 HIS A CA 1
ATOM 738 C C . HIS A 1 95 ? -15.189 1.938 25.524 1.00 88.19 95 HIS A C 1
ATOM 740 O O . HIS A 1 95 ? -15.789 1.360 26.431 1.00 88.19 95 HIS A O 1
ATOM 746 N N . GLN A 1 96 ? -14.095 2.668 25.760 1.00 89.81 96 GLN A N 1
ATOM 747 C CA . GLN A 1 96 ? -13.568 2.883 27.108 1.00 89.81 96 GLN A CA 1
ATOM 748 C C . GLN A 1 96 ? -14.536 3.694 27.978 1.00 89.81 96 GLN A C 1
ATOM 750 O O . GLN A 1 96 ? -14.712 3.363 29.152 1.00 89.81 96 GLN A O 1
ATOM 755 N N . ARG A 1 97 ? -15.188 4.722 27.419 1.00 91.56 97 ARG A N 1
ATOM 756 C CA . ARG A 1 97 ? -16.220 5.498 28.121 1.00 91.56 97 ARG A CA 1
ATOM 757 C C . ARG A 1 97 ? -17.391 4.608 28.534 1.00 91.56 97 ARG A C 1
ATOM 759 O O . ARG A 1 97 ? -17.708 4.551 29.719 1.00 91.56 97 ARG A O 1
ATOM 766 N N . LEU A 1 98 ? -17.958 3.850 27.595 1.00 88.75 98 LEU A N 1
ATOM 767 C CA . LEU A 1 98 ? -19.066 2.924 27.854 1.00 88.75 98 LEU A CA 1
ATOM 768 C C . LEU A 1 98 ? -18.686 1.833 28.864 1.00 88.75 98 LEU A C 1
ATOM 770 O O . LEU A 1 98 ? -19.496 1.458 29.709 1.00 88.75 98 LEU A O 1
ATOM 774 N N . ALA A 1 99 ? -17.448 1.331 28.819 1.00 86.00 99 ALA A N 1
ATOM 775 C CA . ALA A 1 99 ? -16.959 0.364 29.798 1.00 86.00 99 ALA A CA 1
ATOM 776 C C . ALA A 1 99 ? -16.900 0.963 31.214 1.00 86.00 99 ALA A C 1
ATOM 778 O O . ALA A 1 99 ? -17.330 0.313 32.167 1.00 86.00 99 ALA A O 1
ATOM 779 N N . ARG A 1 100 ? -16.426 2.208 31.361 1.00 89.50 100 ARG A N 1
ATOM 780 C CA . ARG A 1 100 ? -16.424 2.919 32.653 1.00 89.50 100 ARG A CA 1
ATOM 781 C C . ARG A 1 100 ? -17.842 3.171 33.163 1.00 89.50 100 ARG A C 1
ATOM 783 O O . ARG A 1 100 ? -18.103 2.933 34.338 1.00 89.50 100 ARG A O 1
ATOM 790 N N . GLU A 1 101 ? -18.753 3.589 32.286 1.00 89.69 101 GLU A N 1
ATOM 791 C CA . GLU A 1 101 ? -20.171 3.779 32.621 1.00 89.69 101 GLU A CA 1
ATOM 792 C C . GLU A 1 101 ? -20.816 2.466 33.094 1.00 89.69 101 GLU A C 1
ATOM 794 O O . GLU A 1 101 ? -21.479 2.446 34.131 1.00 89.69 101 GLU A O 1
ATOM 799 N N . ARG A 1 102 ? -20.547 1.338 32.420 1.00 85.12 102 ARG A N 1
ATOM 800 C CA . ARG A 1 102 ? -21.015 0.010 32.857 1.00 85.12 102 ARG A CA 1
ATOM 801 C C . ARG A 1 102 ? -20.490 -0.380 34.233 1.00 85.12 102 ARG A C 1
ATOM 803 O O . ARG A 1 102 ? -21.267 -0.852 35.057 1.00 85.12 102 ARG A O 1
ATOM 810 N N . VAL A 1 103 ? -19.196 -0.188 34.492 1.00 89.44 103 VAL A N 1
ATOM 811 C CA . VAL A 1 103 ? -18.609 -0.489 35.807 1.00 89.44 103 VAL A CA 1
ATOM 812 C C . VAL A 1 103 ? -19.270 0.356 36.896 1.00 89.44 103 VAL A C 1
ATOM 814 O O . VAL A 1 103 ? -19.633 -0.184 37.936 1.00 89.44 103 VAL A O 1
ATOM 817 N N . ALA A 1 104 ? -19.497 1.647 36.644 1.00 85.81 104 ALA A N 1
ATOM 818 C CA . ALA A 1 104 ? -20.176 2.524 37.595 1.00 85.81 104 ALA A CA 1
ATOM 819 C C . ALA A 1 104 ? -21.612 2.059 37.901 1.00 85.81 104 ALA A C 1
ATOM 821 O O . ALA A 1 104 ? -22.005 2.017 39.067 1.00 85.81 104 ALA A O 1
ATOM 822 N N . LEU A 1 105 ? -22.376 1.654 36.879 1.00 84.81 105 LEU A N 1
ATOM 823 C CA . LEU A 1 105 ? -23.729 1.116 37.061 1.00 84.81 105 LEU A CA 1
ATOM 824 C C . LEU A 1 105 ? -23.733 -0.195 37.855 1.00 84.81 105 LEU A C 1
ATOM 826 O O . LEU A 1 105 ? -24.572 -0.367 38.735 1.00 84.81 105 LEU A O 1
ATOM 830 N N . ILE A 1 106 ? -22.785 -1.098 37.587 1.00 82.88 106 ILE A N 1
ATOM 831 C CA . ILE A 1 106 ? -22.649 -2.358 38.332 1.00 82.88 106 ILE A CA 1
ATOM 832 C C . ILE A 1 106 ? -22.327 -2.082 39.804 1.00 82.88 106 ILE A C 1
ATOM 834 O O . ILE A 1 106 ? -22.947 -2.684 40.679 1.00 82.88 106 ILE A O 1
ATOM 838 N N . SER A 1 107 ? -21.407 -1.156 40.093 1.00 81.88 107 SER A N 1
ATOM 839 C CA . SER A 1 107 ? -21.083 -0.770 41.471 1.00 81.88 107 SER A CA 1
ATOM 840 C C . SER A 1 107 ? -22.297 -0.193 42.197 1.00 81.88 107 SER A C 1
ATOM 842 O O . SER A 1 107 ? -22.602 -0.627 43.305 1.00 81.88 107 SER A O 1
ATOM 844 N N . LYS A 1 108 ? -23.048 0.706 41.548 1.00 83.56 108 LYS A N 1
ATOM 845 C CA . LYS A 1 108 ? -24.279 1.268 42.116 1.00 83.56 108 LYS A CA 1
ATOM 846 C C . LYS A 1 108 ? -25.326 0.184 42.397 1.00 83.56 108 LYS A C 1
ATOM 848 O O . LYS A 1 108 ? -25.905 0.151 43.477 1.00 83.56 108 LYS A O 1
ATOM 853 N N . ALA A 1 109 ? -25.531 -0.741 41.460 1.00 78.38 109 ALA A N 1
ATOM 854 C CA . ALA A 1 109 ? -26.451 -1.860 41.653 1.00 78.38 109 ALA A CA 1
ATOM 855 C C . ALA A 1 109 ? -26.008 -2.785 42.804 1.00 78.38 109 ALA A C 1
ATOM 857 O O . ALA A 1 109 ? -26.846 -3.301 43.543 1.00 78.38 109 ALA A O 1
ATOM 858 N N . ALA A 1 110 ? -24.698 -2.983 42.990 1.00 80.50 110 ALA A N 1
ATOM 859 C CA . ALA A 1 110 ? -24.161 -3.756 44.108 1.00 80.50 110 ALA A CA 1
ATOM 860 C C . ALA A 1 110 ? -24.384 -3.060 45.463 1.00 80.50 110 ALA A C 1
ATOM 862 O O . ALA A 1 110 ? -24.723 -3.729 46.442 1.00 80.50 110 ALA A O 1
ATOM 863 N N . GLU A 1 111 ? -24.242 -1.733 45.523 1.00 84.38 111 GLU A N 1
ATOM 864 C CA . GLU A 1 111 ? -24.560 -0.930 46.711 1.00 84.38 111 GLU A CA 1
ATOM 865 C C . GLU A 1 111 ? -26.051 -1.014 47.061 1.00 84.38 111 GLU A C 1
ATOM 867 O O . GLU A 1 111 ? -26.396 -1.340 48.197 1.00 84.38 111 GLU A O 1
ATOM 872 N N . GLU A 1 112 ? -26.938 -0.825 46.080 1.00 82.31 112 GLU A N 1
ATOM 873 C CA . GLU A 1 112 ? -28.390 -0.948 46.267 1.00 82.31 112 GLU A CA 1
ATOM 874 C C . GLU A 1 112 ? -28.795 -2.362 46.719 1.00 82.31 112 GLU A C 1
ATOM 876 O O . GLU A 1 112 ? -29.629 -2.522 47.613 1.00 82.31 112 GLU A O 1
ATOM 881 N N . ALA A 1 113 ? -28.169 -3.407 46.166 1.00 76.62 113 ALA A N 1
ATOM 882 C CA . ALA A 1 113 ? -28.397 -4.787 46.591 1.00 76.62 113 ALA A CA 1
ATOM 883 C C . ALA A 1 113 ? -27.912 -5.051 48.028 1.00 76.62 113 ALA A C 1
ATOM 885 O O . ALA A 1 113 ? -28.546 -5.814 48.762 1.00 76.62 113 ALA A O 1
ATOM 886 N N . SER A 1 114 ? -26.801 -4.436 48.441 1.00 81.25 114 SER A N 1
ATOM 887 C CA . SER A 1 114 ? -26.301 -4.505 49.818 1.00 81.25 114 SER A CA 1
ATOM 888 C C . SER A 1 114 ? -27.273 -3.839 50.793 1.00 81.25 114 SER A C 1
ATOM 890 O O . SER A 1 114 ? -27.598 -4.414 51.832 1.00 81.25 114 SER A O 1
ATOM 892 N N . GLU A 1 115 ? -27.807 -2.673 50.431 1.00 81.25 115 GLU A N 1
ATOM 893 C CA . GLU A 1 115 ? -28.765 -1.949 51.266 1.00 81.25 115 GLU A CA 1
ATOM 894 C C . GLU A 1 115 ? -30.092 -2.706 51.401 1.00 81.25 115 GLU A C 1
ATOM 896 O O . GLU A 1 115 ? -30.592 -2.894 52.510 1.00 81.25 115 GLU A O 1
ATOM 901 N N . LEU A 1 116 ? -30.591 -3.282 50.302 1.00 78.94 116 LEU A N 1
ATOM 902 C CA . LEU A 1 116 ? -31.746 -4.182 50.323 1.00 78.94 116 LEU A CA 1
ATOM 903 C C . LEU A 1 116 ? -31.538 -5.396 51.241 1.00 78.94 116 LEU A C 1
ATOM 905 O O . LEU A 1 116 ? -32.476 -5.814 51.920 1.00 78.94 116 LEU A O 1
ATOM 909 N N . ARG A 1 117 ? -30.328 -5.971 51.287 1.00 82.31 117 ARG A N 1
ATOM 910 C CA . ARG A 1 117 ? -30.012 -7.082 52.205 1.00 82.31 117 ARG A CA 1
ATOM 911 C C . ARG A 1 117 ? -30.045 -6.641 53.664 1.00 82.31 117 ARG A C 1
ATOM 913 O O . ARG A 1 117 ? -30.601 -7.365 54.486 1.00 82.31 117 ARG A O 1
ATOM 920 N N . LYS A 1 118 ? -29.496 -5.465 53.990 1.00 83.12 118 LYS A N 1
ATOM 921 C CA . LYS A 1 118 ? -29.568 -4.915 55.354 1.00 83.12 118 LYS A CA 1
ATOM 922 C C . LYS A 1 118 ? -31.016 -4.680 55.773 1.00 83.12 118 LYS A C 1
ATOM 924 O O . LYS A 1 118 ? -31.417 -5.137 56.839 1.00 83.12 118 LYS A O 1
ATOM 929 N N . GLN A 1 119 ? -31.815 -4.048 54.916 1.00 78.69 119 GLN A N 1
ATOM 930 C CA . GLN A 1 119 ? -33.232 -3.811 55.193 1.00 78.69 119 GLN A CA 1
ATOM 931 C C . GLN A 1 119 ? -34.023 -5.111 55.357 1.00 78.69 119 GLN A C 1
ATOM 933 O O . GLN A 1 119 ? -34.863 -5.206 56.249 1.00 78.69 119 GLN A O 1
ATOM 938 N N . LEU A 1 120 ? -33.736 -6.135 54.545 1.00 80.19 120 LEU A N 1
ATOM 939 C CA . LEU A 1 120 ? -34.347 -7.453 54.709 1.00 80.19 120 LEU A CA 1
ATOM 940 C C . LEU A 1 120 ? -34.011 -8.048 56.082 1.00 80.19 120 LEU A C 1
ATOM 942 O O . LEU A 1 120 ? -34.925 -8.459 56.787 1.00 80.19 120 LEU A O 1
ATOM 946 N N . SER A 1 121 ? -32.737 -8.013 56.487 1.00 81.12 121 SER A N 1
ATOM 947 C CA . SER A 1 121 ? -32.321 -8.517 57.801 1.00 81.12 121 SER A CA 1
ATOM 948 C C . SER A 1 121 ? -32.958 -7.746 58.964 1.00 81.12 121 SER A C 1
ATOM 950 O O . SER A 1 121 ? -33.377 -8.350 59.946 1.00 81.12 121 SER A O 1
ATOM 952 N N . ALA A 1 122 ? -33.113 -6.424 58.835 1.00 81.19 122 ALA A N 1
ATOM 953 C CA . ALA A 1 122 ? -33.791 -5.599 59.832 1.00 81.19 122 ALA A CA 1
ATOM 954 C C . ALA A 1 122 ? -35.296 -5.916 59.911 1.00 81.19 122 ALA A C 1
ATOM 956 O O . ALA A 1 122 ? -35.854 -6.019 61.001 1.00 81.19 122 ALA A O 1
ATOM 957 N N . SER A 1 123 ? -35.950 -6.127 58.764 1.00 78.19 123 SER A N 1
ATOM 958 C CA . SER A 1 123 ? -37.356 -6.540 58.698 1.00 78.19 123 SER A CA 1
ATOM 959 C C . SER A 1 123 ? -37.576 -7.934 59.297 1.00 78.19 123 SER A C 1
ATOM 961 O O . SER A 1 123 ? -38.564 -8.148 59.998 1.00 78.19 123 SER A O 1
ATOM 963 N N . GLU A 1 124 ? -36.664 -8.877 59.054 1.00 83.50 124 GLU A N 1
ATOM 964 C CA . GLU A 1 124 ? -36.699 -10.218 59.648 1.00 83.50 124 GLU A CA 1
ATOM 965 C C . GLU A 1 124 ? -36.523 -10.163 61.172 1.00 83.50 124 GLU A C 1
ATOM 967 O O . GLU A 1 124 ? -37.341 -10.745 61.885 1.00 83.50 124 GLU A O 1
ATOM 972 N N . ALA A 1 125 ? -35.563 -9.382 61.676 1.00 82.88 125 ALA A N 1
ATOM 973 C CA . ALA A 1 125 ? -35.374 -9.171 63.113 1.00 82.88 125 ALA A CA 1
ATOM 974 C C . ALA A 1 125 ? -36.618 -8.552 63.782 1.00 82.88 125 ALA A C 1
ATOM 976 O O . ALA A 1 125 ? -37.096 -9.058 64.796 1.00 82.88 125 ALA A O 1
ATOM 977 N N . ALA A 1 126 ? -37.214 -7.520 63.173 1.00 77.81 126 ALA A N 1
ATOM 978 C CA . ALA A 1 126 ? -38.445 -6.906 63.678 1.00 77.81 126 ALA A CA 1
ATOM 979 C C . ALA A 1 126 ? -39.629 -7.894 63.698 1.00 77.81 126 ALA A C 1
ATOM 981 O O . ALA A 1 126 ? -40.464 -7.863 64.605 1.00 77.81 126 ALA A O 1
ATOM 982 N N . ARG A 1 127 ? -39.714 -8.802 62.714 1.00 79.19 127 ARG A N 1
ATOM 983 C CA . ARG A 1 127 ? -40.728 -9.871 62.695 1.00 79.19 127 ARG A CA 1
ATOM 984 C C . ARG A 1 127 ? -40.507 -10.896 63.804 1.00 79.19 127 ARG A C 1
ATOM 986 O O . ARG A 1 127 ? -41.489 -11.324 64.409 1.00 79.19 127 ARG A O 1
ATOM 993 N N . GLU A 1 128 ? -39.267 -11.289 64.077 1.00 87.25 128 GLU A N 1
ATOM 994 C CA . GLU A 1 128 ? -38.946 -12.194 65.187 1.00 87.25 128 GLU A CA 1
ATOM 995 C C . GLU A 1 128 ? -39.290 -11.568 66.546 1.00 87.25 128 GLU A C 1
ATOM 997 O O . GLU A 1 128 ? -39.951 -12.215 67.364 1.00 87.25 128 GLU A O 1
ATOM 1002 N N . GLU A 1 129 ? -38.955 -10.293 66.763 1.00 82.81 129 GLU A N 1
ATOM 1003 C CA . GLU A 1 129 ? -39.333 -9.558 67.978 1.00 82.81 129 GLU A CA 1
ATOM 1004 C C . GLU A 1 129 ? -40.856 -9.427 68.130 1.00 82.81 129 GLU A C 1
ATOM 1006 O O . GLU A 1 129 ? -41.401 -9.664 69.212 1.00 82.81 129 GLU A O 1
ATOM 1011 N N . LEU A 1 130 ? -41.579 -9.136 67.042 1.00 79.38 130 LEU A N 1
ATOM 1012 C CA . LEU A 1 130 ? -43.047 -9.160 67.025 1.00 79.38 130 LEU A CA 1
ATOM 1013 C C . LEU A 1 130 ? -43.607 -10.529 67.410 1.00 79.38 130 LEU A C 1
ATOM 1015 O O . LEU A 1 130 ? -44.563 -10.626 68.179 1.00 79.38 130 LEU A O 1
ATOM 1019 N N . HIS A 1 131 ? -43.036 -11.606 66.876 1.00 84.12 131 HIS A N 1
ATOM 1020 C CA . HIS A 1 131 ? -43.464 -12.958 67.217 1.00 84.12 131 HIS A CA 1
ATOM 1021 C C . HIS A 1 131 ? -43.197 -13.294 68.689 1.00 84.12 131 HIS A C 1
ATOM 1023 O O . HIS A 1 131 ? -44.049 -13.922 69.330 1.00 84.12 131 HIS A O 1
ATOM 1029 N N . SER A 1 132 ? -42.060 -12.854 69.234 1.00 83.81 132 SER A N 1
ATOM 1030 C CA . SER A 1 132 ? -41.714 -13.011 70.648 1.00 83.81 132 SER A CA 1
ATOM 1031 C C . SER A 1 132 ? -42.692 -12.257 71.555 1.00 83.81 132 SER A C 1
ATOM 1033 O O . SER A 1 132 ? -43.359 -12.872 72.390 1.00 83.81 132 SER A O 1
ATOM 1035 N N . THR A 1 133 ? -42.890 -10.958 71.316 1.00 78.88 133 THR A N 1
ATOM 1036 C CA . THR A 1 133 ? -43.800 -10.098 72.098 1.00 78.88 133 THR A CA 1
ATOM 1037 C C . THR A 1 133 ? -45.253 -10.567 72.030 1.00 78.88 133 THR A C 1
ATOM 1039 O O . THR A 1 133 ? -45.941 -10.622 73.048 1.00 78.88 133 THR A O 1
ATOM 1042 N N . VAL A 1 134 ? -45.741 -11.004 70.863 1.00 81.00 134 VAL A N 1
ATOM 1043 C CA . VAL A 1 134 ? -47.082 -11.606 70.737 1.00 81.00 134 VAL A CA 1
ATOM 1044 C C . VAL A 1 134 ? -47.187 -12.916 71.522 1.00 81.00 134 VAL A C 1
ATOM 1046 O O . VAL A 1 134 ? -48.235 -13.201 72.112 1.00 81.00 134 VAL A O 1
ATOM 1049 N N . SER A 1 135 ? -46.124 -13.720 71.556 1.00 82.19 135 SER A N 1
ATOM 1050 C CA . SER A 1 135 ? -46.090 -14.956 72.346 1.00 82.19 135 SER A CA 1
ATOM 1051 C C . SER A 1 135 ? -46.107 -14.667 73.849 1.00 82.19 135 SER A C 1
ATOM 1053 O O . SER A 1 135 ? -46.834 -15.335 74.587 1.00 82.19 135 SER A O 1
ATOM 1055 N N . GLU A 1 136 ? -45.387 -13.644 74.307 1.00 78.12 136 GLU A N 1
ATOM 1056 C CA . GLU A 1 136 ? -45.428 -13.169 75.694 1.00 78.12 136 GLU A CA 1
ATOM 1057 C C . GLU A 1 136 ? -46.783 -12.565 76.062 1.00 78.12 136 GLU A C 1
ATOM 1059 O O . GLU A 1 136 ? -47.340 -12.936 77.094 1.00 78.12 136 GLU A O 1
ATOM 1064 N N . MET A 1 137 ? -47.391 -11.753 75.191 1.00 71.31 137 MET A N 1
ATOM 1065 C CA . MET A 1 137 ? -48.757 -11.252 75.380 1.00 71.31 137 MET A CA 1
ATOM 1066 C C . MET A 1 137 ? -49.766 -12.382 75.545 1.00 71.31 137 MET A C 1
ATOM 1068 O O . MET A 1 137 ? -50.694 -12.257 76.337 1.00 71.31 137 MET A O 1
ATOM 1072 N N . ARG A 1 138 ? -49.630 -13.483 74.794 1.00 75.19 138 ARG A N 1
ATOM 1073 C CA . ARG A 1 138 ? -50.510 -14.653 74.946 1.00 75.19 138 ARG A CA 1
ATOM 1074 C C . ARG A 1 138 ? -50.325 -15.321 76.309 1.00 75.19 138 ARG A C 1
ATOM 1076 O O . ARG A 1 138 ? -51.318 -15.711 76.916 1.00 75.19 138 ARG A O 1
ATOM 1083 N N . ARG A 1 139 ? -49.090 -15.406 76.816 1.00 76.31 139 ARG A N 1
ATOM 1084 C CA . ARG A 1 139 ? -48.803 -15.925 78.167 1.00 76.31 139 ARG A CA 1
ATOM 1085 C C . ARG A 1 139 ? -49.315 -14.988 79.265 1.00 76.31 139 ARG A C 1
ATOM 1087 O O . ARG A 1 139 ? -49.900 -15.461 80.229 1.00 76.31 139 ARG A O 1
ATOM 1094 N N . GLN A 1 140 ? -49.149 -13.676 79.110 1.00 67.81 140 GLN A N 1
ATOM 1095 C CA . GLN A 1 140 ? -49.598 -12.685 80.091 1.00 67.81 140 GLN A CA 1
ATOM 1096 C C . GLN A 1 140 ? -51.106 -12.413 80.035 1.00 67.81 140 GLN A C 1
ATOM 1098 O O . GLN A 1 140 ? -51.697 -12.110 81.065 1.00 67.81 140 GLN A O 1
ATOM 1103 N N . ASN A 1 141 ? -51.772 -12.600 78.889 1.00 62.41 141 ASN A N 1
ATOM 1104 C CA . ASN A 1 141 ? -53.240 -12.645 78.813 1.00 62.41 141 ASN A CA 1
ATOM 1105 C C . ASN A 1 141 ? -53.810 -13.761 79.692 1.00 62.41 141 ASN A C 1
ATOM 1107 O O . ASN A 1 141 ? -54.821 -13.563 80.356 1.00 62.41 141 ASN A O 1
ATOM 1111 N N . ALA A 1 142 ? -53.136 -14.913 79.735 1.00 60.31 142 ALA A N 1
ATOM 1112 C CA . ALA A 1 142 ? -53.498 -15.994 80.646 1.00 60.31 142 ALA A CA 1
ATOM 1113 C C . ALA A 1 142 ? -53.233 -15.648 82.131 1.00 60.31 142 ALA A C 1
ATOM 1115 O O . ALA A 1 142 ? -53.745 -16.345 83.002 1.00 60.31 142 ALA A O 1
ATOM 1116 N N . ALA A 1 143 ? -52.473 -14.580 82.421 1.00 61.69 143 ALA A N 1
ATOM 1117 C CA . ALA A 1 143 ? -52.079 -14.137 83.765 1.00 61.69 143 ALA A CA 1
ATOM 1118 C C . ALA A 1 143 ? -52.671 -12.773 84.209 1.00 61.69 143 ALA A C 1
ATOM 1120 O O . ALA A 1 143 ? -52.558 -12.425 85.381 1.00 61.69 143 ALA A O 1
ATOM 1121 N N . GLY A 1 144 ? -53.325 -12.013 83.318 1.00 57.66 144 GLY A N 1
ATOM 1122 C CA . GLY A 1 144 ? -54.097 -10.802 83.642 1.00 57.66 144 GLY A CA 1
ATOM 1123 C C . GLY A 1 144 ? -53.387 -9.433 83.573 1.00 57.66 144 GLY A C 1
ATOM 1124 O O . GLY A 1 144 ? -53.955 -8.466 84.073 1.00 57.66 144 GLY A O 1
ATOM 1125 N N . THR A 1 145 ? -52.200 -9.288 82.962 1.00 63.28 145 THR A N 1
ATOM 1126 C CA . THR A 1 145 ? -51.373 -8.047 83.033 1.00 63.28 145 THR A CA 1
ATOM 1127 C C . THR A 1 145 ? -50.943 -7.475 81.662 1.00 63.28 145 THR A C 1
ATOM 1129 O O . THR A 1 145 ? -49.764 -7.440 81.342 1.00 63.28 145 THR A O 1
ATOM 1132 N N . ILE A 1 146 ? -51.885 -7.044 80.813 1.00 58.81 146 ILE A N 1
ATOM 1133 C CA . ILE A 1 146 ? -51.678 -6.861 79.348 1.00 58.81 146 ILE A CA 1
ATOM 1134 C C . ILE A 1 146 ? -51.224 -5.453 78.893 1.00 58.81 146 ILE A C 1
ATOM 1136 O O . ILE A 1 146 ? -50.853 -5.291 77.733 1.00 58.81 146 ILE A O 1
ATOM 1140 N N . GLY A 1 147 ? -51.277 -4.435 79.759 1.00 67.81 147 GLY A N 1
ATOM 1141 C CA . GLY A 1 147 ? -51.164 -3.018 79.366 1.00 67.81 147 GLY A CA 1
ATOM 1142 C C . GLY A 1 147 ? -49.925 -2.669 78.532 1.00 67.81 147 GLY A C 1
ATOM 1143 O O . GLY A 1 147 ? -50.067 -2.251 77.386 1.00 67.81 147 GLY A O 1
ATOM 1144 N N . ASP A 1 148 ? -48.733 -2.907 79.078 1.00 68.38 148 ASP A N 1
ATOM 1145 C CA . ASP A 1 148 ? -47.476 -2.392 78.511 1.00 68.38 148 ASP A CA 1
ATOM 1146 C C . ASP A 1 148 ? -47.046 -3.128 77.227 1.00 68.38 148 ASP A C 1
ATOM 1148 O O . ASP A 1 148 ? -46.621 -2.510 76.253 1.00 68.38 148 ASP A O 1
ATOM 1152 N N . LEU A 1 149 ? -47.271 -4.446 77.149 1.00 65.56 149 LEU A N 1
ATOM 1153 C CA . LEU A 1 149 ? -46.952 -5.231 75.947 1.00 65.56 149 LEU A CA 1
ATOM 1154 C C . LEU A 1 149 ? -47.817 -4.861 74.732 1.00 65.56 149 LEU A C 1
ATOM 1156 O O . LEU A 1 149 ? -47.427 -5.103 73.586 1.00 65.56 149 LEU A O 1
ATOM 1160 N N . ARG A 1 150 ? -49.013 -4.302 74.957 1.00 71.31 150 ARG A N 1
ATOM 1161 C CA . ARG A 1 150 ? -49.890 -3.864 73.866 1.00 71.31 150 ARG A CA 1
ATOM 1162 C C . ARG A 1 150 ? -49.276 -2.687 73.114 1.00 71.31 150 ARG A C 1
ATOM 1164 O O . ARG A 1 150 ? -49.348 -2.662 71.885 1.00 71.31 150 ARG A O 1
ATOM 1171 N N . ASP A 1 151 ? -48.667 -1.760 73.842 1.00 74.44 151 ASP A N 1
ATOM 1172 C CA . ASP A 1 151 ? -48.039 -0.570 73.274 1.00 74.44 151 ASP A CA 1
ATOM 1173 C C . ASP A 1 151 ? -46.744 -0.931 72.531 1.00 74.44 151 ASP A C 1
ATOM 1175 O O . ASP A 1 151 ? -46.534 -0.456 71.410 1.00 74.44 151 ASP A O 1
ATOM 1179 N N . ASP A 1 152 ? -45.953 -1.871 73.058 1.00 73.31 152 ASP A N 1
ATOM 1180 C CA . ASP A 1 152 ? -44.768 -2.406 72.371 1.00 73.31 152 ASP A CA 1
ATOM 1181 C C . ASP A 1 152 ? -45.127 -3.099 71.046 1.00 73.31 152 ASP A C 1
ATOM 1183 O O . ASP A 1 152 ? -44.471 -2.893 70.023 1.00 73.31 152 ASP A O 1
ATOM 1187 N N . VAL A 1 153 ? -46.229 -3.854 71.004 1.00 74.88 153 VAL A N 1
ATOM 1188 C CA . VAL A 1 153 ? -46.710 -4.507 69.772 1.00 74.88 153 VAL A CA 1
ATOM 1189 C C . VAL A 1 153 ? -47.232 -3.492 68.755 1.00 74.88 153 VAL A C 1
ATOM 1191 O O . VAL A 1 153 ? -47.046 -3.677 67.550 1.00 74.88 153 VAL A O 1
ATOM 1194 N N . VAL A 1 154 ? -47.880 -2.412 69.202 1.00 77.50 154 VAL A N 1
ATOM 1195 C CA . VAL A 1 154 ? -48.303 -1.316 68.313 1.00 77.50 154 VAL A CA 1
ATOM 1196 C C . VAL A 1 154 ? -47.085 -0.611 67.717 1.00 77.50 154 VAL A C 1
ATOM 1198 O O . VAL A 1 154 ? -47.077 -0.338 66.514 1.00 77.50 154 VAL A O 1
ATOM 1201 N N . LYS A 1 155 ? -46.047 -0.365 68.522 1.00 78.62 155 LYS A N 1
ATOM 1202 C CA . LYS A 1 155 ? -44.794 0.243 68.069 1.00 78.62 155 LYS A CA 1
ATOM 1203 C C . LYS A 1 155 ? -44.073 -0.643 67.051 1.00 78.62 155 LYS A C 1
ATOM 1205 O O . LYS A 1 155 ? -43.837 -0.203 65.931 1.00 78.62 155 LYS A O 1
ATOM 1210 N N . LEU A 1 156 ? -43.855 -1.916 67.372 1.00 75.00 156 LEU A N 1
ATOM 1211 C CA . LEU A 1 156 ? -43.190 -2.862 66.476 1.00 75.00 156 LEU A CA 1
ATOM 1212 C C . LEU A 1 156 ? -43.956 -3.084 65.157 1.00 75.00 156 LEU A C 1
ATOM 1214 O O . LEU A 1 156 ? -43.349 -3.234 64.098 1.00 75.00 156 LEU A O 1
ATOM 1218 N N . ARG A 1 157 ? -45.298 -3.068 65.176 1.00 76.12 157 ARG A N 1
ATOM 1219 C CA . ARG A 1 157 ? -46.107 -3.128 63.942 1.00 76.12 157 ARG A CA 1
ATOM 1220 C C . ARG A 1 157 ? -45.913 -1.900 63.061 1.00 76.12 157 ARG A C 1
ATOM 1222 O O . ARG A 1 157 ? -45.946 -2.025 61.839 1.00 76.12 157 ARG A O 1
ATOM 1229 N N . ARG A 1 158 ? -45.740 -0.727 63.671 1.00 78.81 158 ARG A N 1
ATOM 1230 C CA . ARG A 1 158 ? -45.465 0.519 62.953 1.00 78.81 158 ARG A CA 1
ATOM 1231 C C . ARG A 1 158 ? -44.081 0.483 62.312 1.00 78.81 158 ARG A C 1
ATOM 1233 O O . ARG A 1 158 ? -43.960 0.824 61.141 1.00 78.81 158 ARG A O 1
ATOM 1240 N N . ASP A 1 159 ? -43.084 0.002 63.047 1.00 72.25 159 ASP A N 1
ATOM 1241 C CA . ASP A 1 159 ? -41.711 -0.126 62.557 1.00 72.25 159 ASP A CA 1
ATOM 1242 C C . ASP A 1 159 ? -41.617 -1.166 61.424 1.00 72.25 159 ASP A C 1
ATOM 1244 O O . ASP A 1 159 ? -40.956 -0.928 60.412 1.00 72.25 159 ASP A O 1
ATOM 1248 N N . LEU A 1 160 ? -42.371 -2.271 61.517 1.00 72.56 160 LEU A N 1
ATOM 1249 C CA . LEU A 1 160 ? -42.482 -3.250 60.433 1.00 72.56 160 LEU A CA 1
ATOM 1250 C C . LEU A 1 160 ? -43.117 -2.652 59.168 1.00 72.56 160 LEU A C 1
ATOM 1252 O O . LEU A 1 160 ? -42.631 -2.914 58.069 1.00 72.56 160 LEU A O 1
ATOM 1256 N N . ALA A 1 161 ? -44.179 -1.855 59.309 1.00 73.00 161 ALA A N 1
ATOM 1257 C CA . ALA A 1 161 ? -44.826 -1.205 58.169 1.00 73.00 161 ALA A CA 1
ATOM 1258 C C . ALA A 1 161 ? -43.869 -0.235 57.452 1.00 73.00 161 ALA A C 1
ATOM 1260 O O . ALA A 1 161 ? -43.771 -0.269 56.227 1.00 73.00 161 ALA A O 1
ATOM 1261 N N . LEU A 1 162 ? -43.098 0.555 58.208 1.00 74.44 162 LEU A N 1
ATOM 1262 C CA . LEU A 1 162 ? -42.084 1.456 57.649 1.00 74.44 162 LEU A CA 1
ATOM 1263 C C . LEU A 1 162 ? -40.985 0.689 56.894 1.00 74.44 162 LEU A C 1
ATOM 1265 O O . LEU A 1 162 ? -40.645 1.049 55.768 1.00 74.44 162 LEU A O 1
ATOM 1269 N N . ALA A 1 163 ? -40.483 -0.410 57.464 1.00 66.12 163 ALA A N 1
ATOM 1270 C CA . ALA A 1 163 ? -39.483 -1.252 56.806 1.00 66.12 163 ALA A CA 1
ATOM 1271 C C . ALA A 1 163 ? -40.015 -1.907 55.513 1.00 66.12 163 ALA A C 1
ATOM 1273 O O . ALA A 1 163 ? -39.275 -2.086 54.541 1.00 66.12 163 ALA A O 1
ATOM 1274 N N . GLU A 1 164 ? -41.300 -2.273 55.472 1.00 72.00 164 GLU A N 1
ATOM 1275 C CA . GLU A 1 164 ? -41.930 -2.832 54.274 1.00 72.00 164 GLU A CA 1
ATOM 1276 C C . GLU A 1 164 ? -42.127 -1.786 53.167 1.00 72.00 164 GLU A C 1
ATOM 1278 O O . GLU A 1 164 ? -41.890 -2.106 51.996 1.00 72.00 164 GLU A O 1
ATOM 1283 N N . ASP A 1 165 ? -42.484 -0.549 53.519 1.00 75.06 165 ASP A N 1
ATOM 1284 C CA . ASP A 1 165 ? -42.617 0.570 52.579 1.00 75.06 165 ASP A CA 1
ATOM 1285 C C . ASP A 1 165 ? -41.269 0.943 51.938 1.00 75.06 165 ASP A C 1
ATOM 1287 O O . ASP A 1 165 ? -41.171 1.047 50.709 1.00 75.06 165 ASP A O 1
ATOM 1291 N N . GLU A 1 166 ? -40.198 1.043 52.732 1.00 71.12 166 GLU A N 1
ATOM 1292 C CA . GLU A 1 166 ? -38.840 1.313 52.234 1.00 71.12 166 GLU A CA 1
ATOM 1293 C C . GLU A 1 166 ? -38.336 0.207 51.293 1.00 71.12 166 GLU A C 1
ATOM 1295 O O . GLU A 1 166 ? -37.804 0.483 50.209 1.00 71.12 166 GLU A O 1
ATOM 1300 N N . ARG A 1 167 ? -38.581 -1.063 51.644 1.00 69.62 167 ARG A N 1
ATOM 1301 C CA . ARG A 1 167 ? -38.242 -2.214 50.793 1.00 69.62 167 ARG A CA 1
ATOM 1302 C C . ARG A 1 167 ? -38.991 -2.172 49.459 1.00 69.62 167 ARG A C 1
ATOM 1304 O O . ARG A 1 167 ? -38.442 -2.553 48.421 1.00 69.62 167 ARG A O 1
ATOM 1311 N N . ASN A 1 168 ? -40.259 -1.763 49.467 1.00 73.31 168 ASN A N 1
ATOM 1312 C CA . ASN A 1 168 ? -41.068 -1.676 48.253 1.00 73.31 168 ASN A CA 1
ATOM 1313 C C . ASN A 1 168 ? -40.574 -0.546 47.329 1.00 73.31 168 ASN A C 1
ATOM 1315 O O . ASN A 1 168 ? -40.478 -0.766 46.120 1.00 73.31 168 ASN A O 1
ATOM 1319 N N . ALA A 1 169 ? -40.165 0.603 47.881 1.00 70.75 169 ALA A N 1
ATOM 1320 C CA . ALA A 1 169 ? -39.577 1.703 47.112 1.00 70.75 169 ALA A CA 1
ATOM 1321 C C . ALA A 1 169 ? -38.263 1.302 46.410 1.00 70.75 169 ALA A C 1
ATOM 1323 O O . ALA A 1 169 ? -38.053 1.611 45.234 1.00 70.75 169 ALA A O 1
ATOM 1324 N N . LEU A 1 170 ? -37.392 0.549 47.089 1.00 65.81 170 LEU A N 1
ATOM 1325 C CA . LEU A 1 170 ? -36.145 0.059 46.492 1.00 65.81 170 LEU A CA 1
ATOM 1326 C C . LEU A 1 170 ? -36.368 -1.032 45.438 1.00 65.81 170 LEU A C 1
ATOM 1328 O O . LEU A 1 170 ? -35.682 -1.035 44.416 1.00 65.81 170 LEU A O 1
ATOM 1332 N N . ARG A 1 171 ? -37.355 -1.922 45.616 1.00 70.12 171 ARG A N 1
ATOM 1333 C CA . ARG A 1 171 ? -37.739 -2.892 44.571 1.00 70.12 171 ARG A CA 1
ATOM 1334 C C . ARG A 1 171 ? -38.193 -2.206 43.286 1.00 70.12 171 ARG A C 1
ATOM 1336 O O . ARG A 1 171 ? -37.885 -2.698 42.202 1.00 70.12 171 ARG A O 1
ATOM 1343 N N . GLU A 1 172 ? -38.894 -1.085 43.404 1.00 73.62 172 GLU A N 1
ATOM 1344 C CA . GLU A 1 172 ? -39.314 -0.298 42.248 1.00 73.62 172 GLU A CA 1
ATOM 1345 C C . GLU A 1 172 ? -38.123 0.387 41.558 1.00 73.62 172 GLU A C 1
ATOM 1347 O O . GLU A 1 172 ? -38.005 0.331 40.334 1.00 73.62 172 GLU A O 1
ATOM 1352 N N . ASN A 1 173 ? -37.165 0.921 42.326 1.00 71.25 173 ASN A N 1
ATOM 1353 C CA . ASN A 1 173 ? -35.903 1.430 41.775 1.00 71.25 173 ASN A CA 1
ATOM 1354 C C . ASN A 1 173 ? -35.107 0.345 41.026 1.00 71.25 173 ASN A C 1
ATOM 1356 O O . ASN A 1 173 ? -34.658 0.589 39.906 1.00 71.25 173 ASN A O 1
ATOM 1360 N N . VAL A 1 174 ? -34.980 -0.861 41.592 1.00 68.50 174 VAL A N 1
ATOM 1361 C CA . VAL A 1 174 ? -34.288 -1.988 40.941 1.00 68.50 174 VAL A CA 1
ATOM 1362 C C . VAL A 1 174 ? -35.007 -2.417 39.662 1.00 68.50 174 VAL A C 1
ATOM 1364 O O . VAL A 1 174 ? -34.354 -2.664 38.647 1.00 68.50 174 VAL A O 1
ATOM 1367 N N . ARG A 1 175 ? -36.346 -2.472 39.662 1.00 72.81 175 ARG A N 1
ATOM 1368 C CA . ARG A 1 175 ? -37.128 -2.750 38.445 1.00 72.81 175 ARG A CA 1
ATOM 1369 C C . ARG A 1 175 ? -36.885 -1.706 37.366 1.00 72.81 175 ARG A C 1
ATOM 1371 O O . ARG A 1 175 ? -36.685 -2.092 36.219 1.00 72.81 175 ARG A O 1
ATOM 1378 N N . ARG A 1 176 ? -36.837 -0.420 37.723 1.00 73.00 176 ARG A N 1
ATOM 1379 C CA . ARG A 1 176 ? -36.531 0.662 36.778 1.00 73.00 176 ARG A CA 1
ATOM 1380 C C . ARG A 1 176 ? -35.132 0.509 36.176 1.00 73.00 176 ARG A C 1
ATOM 1382 O O . ARG A 1 176 ? -35.007 0.517 34.959 1.00 73.00 176 ARG A O 1
ATOM 1389 N N . ILE A 1 177 ? -34.106 0.278 36.997 1.00 64.94 177 ILE A N 1
ATOM 1390 C CA . ILE A 1 177 ? -32.721 0.073 36.528 1.00 64.94 177 ILE A CA 1
ATOM 1391 C C . ILE A 1 177 ? -32.617 -1.176 35.640 1.00 64.94 177 ILE A C 1
ATOM 1393 O O . ILE A 1 177 ? -31.936 -1.168 34.618 1.00 64.94 177 ILE A O 1
ATOM 1397 N N . THR A 1 178 ? -33.331 -2.247 35.989 1.00 66.38 178 THR A N 1
ATOM 1398 C CA . THR A 1 178 ? -33.369 -3.478 35.185 1.00 66.38 178 THR A CA 1
ATOM 1399 C C . THR A 1 178 ? -34.081 -3.253 33.850 1.00 66.38 178 THR A C 1
ATOM 1401 O O . THR A 1 178 ? -33.618 -3.745 32.826 1.00 66.38 178 THR A O 1
ATOM 1404 N N . ALA A 1 179 ? -35.169 -2.480 33.837 1.00 65.94 179 ALA A N 1
ATOM 1405 C CA . ALA A 1 179 ? -35.875 -2.100 32.618 1.00 65.94 179 ALA A CA 1
ATOM 1406 C C . ALA A 1 179 ? -35.010 -1.204 31.716 1.00 65.94 179 ALA A C 1
ATOM 1408 O O . ALA A 1 179 ? -34.971 -1.427 30.513 1.00 65.94 179 ALA A O 1
ATOM 1409 N N . GLU A 1 180 ? -34.254 -0.259 32.281 1.00 59.97 180 GLU A N 1
ATOM 1410 C CA . GLU A 1 180 ? -33.262 0.545 31.548 1.00 59.97 180 GLU A CA 1
ATOM 1411 C C . GLU A 1 180 ? -32.140 -0.329 30.958 1.00 59.97 180 GLU A C 1
ATOM 1413 O O . GLU A 1 180 ? -31.688 -0.089 29.841 1.00 59.97 180 GLU A O 1
ATOM 1418 N N . PHE A 1 181 ? -31.732 -1.389 31.663 1.00 56.12 181 PHE A N 1
ATOM 1419 C CA . PHE A 1 181 ? -30.743 -2.356 31.179 1.00 56.12 181 PHE A CA 1
ATOM 1420 C C . PHE A 1 181 ? -31.298 -3.266 30.065 1.00 56.12 181 PHE A C 1
ATOM 1422 O O . PHE A 1 181 ? -30.584 -3.588 29.117 1.00 56.12 181 PHE A O 1
ATOM 1429 N N . GLN A 1 182 ? -32.572 -3.667 30.156 1.00 58.75 182 GLN A N 1
ATOM 1430 C CA . GLN A 1 182 ? -33.268 -4.514 29.173 1.00 58.75 182 GLN A CA 1
ATOM 1431 C C . GLN A 1 182 ? -33.756 -3.745 27.936 1.00 58.75 182 GLN A C 1
ATOM 1433 O O . GLN A 1 182 ? -33.867 -4.333 26.864 1.00 58.75 182 GLN A O 1
ATOM 1438 N N . ALA A 1 183 ? -34.009 -2.438 28.051 1.00 63.56 183 ALA A N 1
ATOM 1439 C CA . ALA A 1 183 ? -34.456 -1.575 26.955 1.00 63.56 183 ALA A CA 1
ATOM 1440 C C . ALA A 1 183 ? -33.375 -1.297 25.886 1.00 63.56 183 ALA A C 1
ATOM 1442 O O . ALA A 1 183 ? -33.640 -0.582 24.921 1.00 63.56 183 ALA A O 1
ATOM 1443 N N . GLY A 1 184 ? -32.175 -1.875 26.007 1.00 50.75 184 GLY A N 1
ATOM 1444 C CA . GLY A 1 184 ? -31.211 -1.927 24.904 1.00 50.75 184 GLY A CA 1
ATOM 1445 C C . GLY A 1 184 ? -30.449 -0.627 24.627 1.00 50.75 184 GLY A C 1
ATOM 1446 O O . GLY A 1 184 ? -29.839 -0.493 23.571 1.00 50.75 184 GLY A O 1
ATOM 1447 N N . THR A 1 185 ? -30.396 0.316 25.570 1.00 50.09 185 THR A N 1
ATOM 1448 C CA . THR A 1 185 ? -29.483 1.479 25.508 1.00 50.09 185 THR A CA 1
ATOM 1449 C C . THR A 1 185 ? -28.004 1.106 25.674 1.00 50.09 185 THR A C 1
ATOM 1451 O O . THR A 1 185 ? -27.136 1.969 25.554 1.00 50.09 185 THR A O 1
ATOM 1454 N N . PHE A 1 186 ? -27.692 -0.177 25.879 1.00 47.56 186 PHE A N 1
ATOM 1455 C CA . PHE A 1 186 ? -26.362 -0.729 25.651 1.00 47.56 186 PHE A CA 1
ATOM 1456 C C . PHE A 1 186 ? -26.381 -1.565 24.374 1.00 47.56 186 PHE A C 1
ATOM 1458 O O . PHE A 1 186 ? -27.059 -2.592 24.351 1.00 47.56 186 PHE A O 1
ATOM 1465 N N . PRO A 1 187 ? -25.634 -1.181 23.327 1.00 50.72 187 PRO A N 1
ATOM 1466 C CA . PRO A 1 187 ? -25.545 -2.019 22.149 1.00 50.72 187 PRO A CA 1
ATOM 1467 C C . PRO A 1 187 ? -24.866 -3.338 22.531 1.00 50.72 187 PRO A C 1
ATOM 1469 O O . PRO A 1 187 ? -23.886 -3.342 23.286 1.00 50.72 187 PRO A O 1
ATOM 1472 N N . ASP A 1 188 ? -25.414 -4.451 22.037 1.00 56.22 188 ASP A N 1
ATOM 1473 C CA .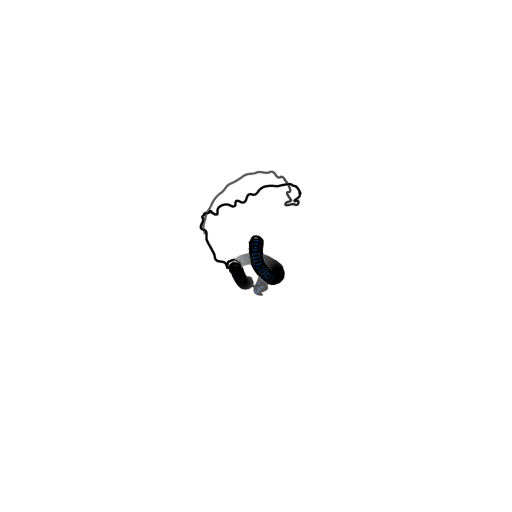 ASP A 1 188 ? -24.891 -5.791 22.296 1.00 56.22 188 ASP A CA 1
ATOM 1474 C C . ASP A 1 188 ? -23.410 -5.829 21.915 1.00 56.22 188 ASP A C 1
ATOM 1476 O O . ASP A 1 188 ? -23.035 -5.767 20.741 1.00 56.22 188 ASP A O 1
ATOM 1480 N N . ALA A 1 189 ? -22.548 -5.887 22.930 1.00 55.41 189 ALA A N 1
ATOM 1481 C CA . ALA A 1 189 ? -21.100 -5.827 22.753 1.00 55.41 189 ALA A CA 1
ATOM 1482 C C . ALA A 1 189 ? -20.602 -6.966 21.848 1.00 55.41 189 ALA A C 1
ATOM 1484 O O . ALA A 1 189 ? -19.620 -6.799 21.125 1.00 55.41 189 ALA A O 1
ATOM 1485 N N . ASP A 1 190 ? -21.320 -8.088 21.844 1.00 53.03 190 ASP A N 1
ATOM 1486 C CA . ASP A 1 190 ? -21.024 -9.247 21.013 1.00 53.03 190 ASP A CA 1
ATOM 1487 C C . ASP A 1 190 ? -21.519 -9.070 19.569 1.00 53.03 190 ASP A C 1
ATOM 1489 O O . ASP A 1 190 ? -20.828 -9.483 18.637 1.00 53.03 190 ASP A O 1
ATOM 1493 N N . ALA A 1 191 ? -22.631 -8.360 19.344 1.00 58.12 191 ALA A N 1
ATOM 1494 C CA . ALA A 1 191 ? -23.107 -7.995 18.004 1.00 58.12 191 ALA A CA 1
ATOM 1495 C C . ALA A 1 191 ? -22.210 -6.933 17.336 1.00 58.12 191 ALA A C 1
ATOM 1497 O O . ALA A 1 191 ? -21.986 -6.964 16.124 1.00 58.12 191 ALA A O 1
ATOM 1498 N N . ILE A 1 192 ? -21.648 -6.006 18.122 1.00 55.94 192 ILE A N 1
ATOM 1499 C CA . ILE A 1 192 ? -20.658 -5.040 17.624 1.00 55.94 192 ILE A CA 1
ATOM 1500 C C . ILE A 1 192 ? -19.336 -5.743 17.295 1.00 55.94 192 ILE A C 1
ATOM 1502 O O . ILE A 1 192 ? -18.795 -5.534 16.210 1.00 55.94 192 ILE A O 1
ATOM 1506 N N . LYS A 1 193 ? -18.827 -6.603 18.188 1.00 63.44 193 LYS A N 1
ATOM 1507 C CA . LYS A 1 193 ? -17.568 -7.335 17.960 1.00 63.44 193 LYS A CA 1
ATOM 1508 C C . LYS A 1 193 ? -17.638 -8.272 16.760 1.00 63.44 193 LYS A C 1
ATOM 1510 O O . LYS A 1 193 ? -16.674 -8.350 16.006 1.00 63.44 193 LYS A O 1
ATOM 1515 N N . THR A 1 194 ? -18.758 -8.967 16.566 1.00 64.69 194 THR A N 1
ATOM 1516 C CA . THR A 1 194 ? -18.953 -9.856 15.408 1.00 64.69 194 THR A CA 1
ATOM 1517 C C . THR A 1 194 ? -18.969 -9.076 14.099 1.00 64.69 194 THR A C 1
ATOM 1519 O O . THR A 1 194 ? -18.232 -9.435 13.186 1.00 64.69 194 THR A O 1
ATOM 1522 N N . ARG A 1 195 ? -19.690 -7.948 14.022 1.00 65.06 195 ARG A N 1
ATOM 1523 C CA . ARG A 1 195 ? -19.654 -7.074 12.835 1.00 65.06 195 ARG A CA 1
ATOM 1524 C C . ARG A 1 195 ? -18.268 -6.493 12.563 1.00 65.06 195 ARG A C 1
ATOM 1526 O O . ARG A 1 195 ? -17.810 -6.529 11.428 1.00 65.06 195 ARG A O 1
ATOM 1533 N N . GLN A 1 196 ? -17.576 -6.013 13.596 1.00 67.31 196 GLN A N 1
ATOM 1534 C CA . GLN A 1 196 ? -16.216 -5.482 13.453 1.00 67.31 196 GLN A CA 1
ATOM 1535 C C . GLN A 1 196 ? -15.222 -6.556 12.982 1.00 67.31 196 GLN A C 1
ATOM 1537 O O . GLN A 1 196 ? -14.364 -6.269 12.151 1.00 67.31 196 GLN A O 1
ATOM 1542 N N . LEU A 1 197 ? -15.349 -7.796 13.468 1.00 65.38 197 LEU A N 1
ATOM 1543 C CA . LEU A 1 197 ? -14.535 -8.924 13.007 1.00 65.38 197 LEU A CA 1
ATOM 1544 C C . LEU A 1 197 ? -14.842 -9.306 11.557 1.00 65.38 197 LEU A C 1
ATOM 1546 O O . LEU A 1 197 ? -13.910 -9.544 10.790 1.00 65.38 197 LEU A O 1
ATOM 1550 N N . GLU A 1 198 ? -16.115 -9.335 11.160 1.00 72.38 198 GLU A N 1
ATOM 1551 C CA . GLU A 1 198 ? -16.502 -9.603 9.772 1.00 72.38 198 GLU A CA 1
ATOM 1552 C C . GLU A 1 198 ? -15.975 -8.531 8.814 1.00 72.38 198 GLU A C 1
ATOM 1554 O O . GLU A 1 198 ? -15.437 -8.858 7.755 1.00 72.38 198 GLU A O 1
ATOM 1559 N N . ASP A 1 199 ? -16.080 -7.254 9.180 1.00 73.06 199 ASP A N 1
ATOM 1560 C CA . ASP A 1 199 ? -15.585 -6.161 8.345 1.00 73.06 199 ASP A CA 1
ATOM 1561 C C . ASP A 1 199 ? -14.051 -6.161 8.263 1.00 73.06 199 ASP A C 1
ATOM 1563 O O . ASP A 1 199 ? -13.500 -6.008 7.170 1.00 73.06 199 ASP A O 1
ATOM 1567 N N . ALA A 1 200 ? -13.353 -6.467 9.363 1.00 66.69 200 ALA A N 1
ATOM 1568 C CA . ALA A 1 200 ? -11.901 -6.654 9.360 1.00 66.69 200 ALA A CA 1
ATOM 1569 C C . ALA A 1 200 ? -11.465 -7.835 8.472 1.00 66.69 200 ALA A C 1
ATOM 1571 O O . ALA A 1 200 ? -10.485 -7.730 7.731 1.00 66.69 200 ALA A O 1
ATOM 1572 N N . GLN A 1 201 ? -12.205 -8.949 8.481 1.00 66.56 201 GLN A N 1
ATOM 1573 C CA . GLN A 1 201 ? -11.929 -10.099 7.613 1.00 66.56 201 GLN A CA 1
ATOM 1574 C C . GLN A 1 201 ? -12.165 -9.778 6.133 1.00 66.56 201 GLN A C 1
ATOM 1576 O O . GLN A 1 201 ? -11.345 -10.142 5.286 1.00 66.56 201 GLN A O 1
ATOM 1581 N N . ARG A 1 202 ? -13.243 -9.055 5.805 1.00 75.69 202 ARG A N 1
ATOM 1582 C CA . ARG A 1 202 ? -13.506 -8.597 4.431 1.00 75.69 202 ARG A CA 1
ATOM 1583 C C . ARG A 1 202 ? -12.422 -7.640 3.945 1.00 75.69 202 ARG A C 1
ATOM 1585 O O . ARG A 1 202 ? -12.029 -7.710 2.782 1.00 75.69 202 ARG A O 1
ATOM 1592 N N . GLN A 1 203 ? -11.930 -6.764 4.814 1.00 73.94 203 GLN A N 1
ATOM 1593 C CA . GLN A 1 203 ? -10.881 -5.810 4.473 1.00 73.94 203 GLN A CA 1
ATOM 1594 C C . GLN A 1 203 ? -9.533 -6.507 4.246 1.00 73.94 203 GLN A C 1
ATOM 1596 O O . GLN A 1 203 ? -8.907 -6.289 3.210 1.00 73.94 203 GLN A O 1
ATOM 1601 N N . LEU A 1 204 ? -9.161 -7.457 5.111 1.00 68.75 204 LEU A N 1
ATOM 1602 C CA . LEU A 1 204 ? -7.972 -8.296 4.922 1.00 68.75 204 LEU A CA 1
ATOM 1603 C C . LEU A 1 204 ? -8.028 -9.131 3.635 1.00 68.75 204 LEU A C 1
ATOM 1605 O O . LEU A 1 204 ? -7.004 -9.312 2.977 1.00 68.75 204 LEU A O 1
ATOM 1609 N N . ALA A 1 205 ? -9.205 -9.628 3.245 1.00 71.81 205 ALA A N 1
ATOM 1610 C CA . ALA A 1 205 ? -9.372 -10.355 1.987 1.00 71.81 205 ALA A CA 1
ATOM 1611 C C . ALA A 1 205 ? -9.135 -9.453 0.761 1.00 71.81 205 ALA A C 1
ATOM 1613 O O . ALA A 1 205 ? -8.470 -9.869 -0.188 1.00 71.81 205 ALA A O 1
ATOM 1614 N N . ARG A 1 206 ? -9.614 -8.201 0.795 1.00 72.44 206 ARG A N 1
ATOM 1615 C CA . ARG A 1 206 ? -9.362 -7.218 -0.274 1.00 72.44 206 ARG A CA 1
ATOM 1616 C C . ARG A 1 206 ? -7.889 -6.829 -0.353 1.00 72.44 206 ARG A C 1
ATOM 1618 O O . ARG A 1 206 ? -7.342 -6.757 -1.447 1.00 72.44 206 ARG A O 1
ATOM 1625 N N . GLU A 1 207 ? -7.240 -6.620 0.788 1.00 62.69 207 GLU A N 1
ATOM 1626 C CA . GLU A 1 207 ? -5.815 -6.277 0.844 1.00 62.69 207 GLU A CA 1
ATOM 1627 C C . GLU A 1 207 ? -4.919 -7.424 0.371 1.00 62.69 207 GLU A C 1
ATOM 1629 O O . GLU A 1 207 ? -3.946 -7.185 -0.345 1.00 62.69 207 GLU A O 1
ATOM 1634 N N . ARG A 1 208 ? -5.255 -8.674 0.716 1.00 72.12 208 ARG A N 1
ATOM 1635 C CA . ARG A 1 208 ? -4.559 -9.855 0.184 1.00 72.12 208 ARG A CA 1
ATOM 1636 C C . ARG A 1 208 ? -4.718 -9.965 -1.328 1.00 72.12 208 ARG A C 1
ATOM 1638 O O . ARG A 1 208 ? -3.709 -10.086 -2.011 1.00 72.12 208 ARG A O 1
ATOM 1645 N N . GLY A 1 209 ? -5.937 -9.815 -1.850 1.00 72.44 209 GLY A N 1
ATOM 1646 C CA . GLY A 1 209 ? -6.171 -9.819 -3.297 1.00 72.44 209 GLY A CA 1
ATOM 1647 C C . GLY A 1 209 ? -5.430 -8.692 -4.026 1.00 72.44 209 GLY A C 1
ATOM 1648 O O . GLY A 1 209 ? -4.846 -8.913 -5.083 1.00 72.44 209 GLY A O 1
ATOM 1649 N N . ALA A 1 210 ? -5.379 -7.492 -3.440 1.00 63.41 210 ALA A N 1
ATOM 1650 C CA . ALA A 1 210 ? -4.631 -6.368 -4.001 1.00 63.41 210 ALA A CA 1
ATOM 1651 C C . ALA A 1 210 ? -3.109 -6.601 -3.981 1.00 63.41 210 ALA A C 1
ATOM 1653 O O . ALA A 1 210 ? -2.424 -6.249 -4.941 1.00 63.41 210 ALA A O 1
ATOM 1654 N N . ARG A 1 211 ? -2.574 -7.219 -2.918 1.00 63.69 211 ARG A N 1
ATOM 1655 C CA . ARG A 1 211 ? -1.155 -7.602 -2.839 1.00 63.69 211 ARG A CA 1
ATOM 1656 C C . ARG A 1 211 ? -0.791 -8.677 -3.854 1.00 63.69 211 ARG A C 1
ATOM 1658 O O . ARG A 1 211 ? 0.215 -8.521 -4.533 1.00 63.69 211 ARG A O 1
ATOM 1665 N N . GLU A 1 212 ? -1.608 -9.716 -3.994 1.00 72.00 212 GLU A N 1
ATOM 1666 C CA . GLU A 1 212 ? -1.384 -10.780 -4.980 1.00 72.00 212 GLU A CA 1
ATOM 1667 C C . GLU A 1 212 ? -1.426 -10.236 -6.414 1.00 72.00 212 GLU A C 1
ATOM 1669 O O . GLU A 1 212 ? -0.564 -10.568 -7.226 1.00 72.00 212 GLU A O 1
ATOM 1674 N N . ALA A 1 213 ? -2.360 -9.327 -6.715 1.00 63.50 213 ALA A N 1
ATOM 1675 C CA . ALA A 1 213 ? -2.421 -8.655 -8.011 1.00 63.50 213 ALA A CA 1
ATOM 1676 C C . ALA A 1 213 ? -1.188 -7.770 -8.276 1.00 63.50 213 ALA A C 1
ATOM 1678 O O . ALA A 1 213 ? -0.646 -7.772 -9.381 1.00 63.50 213 ALA A O 1
ATOM 1679 N N . ALA A 1 214 ? -0.711 -7.038 -7.264 1.00 54.22 214 ALA A N 1
ATOM 1680 C CA . ALA A 1 214 ? 0.501 -6.229 -7.377 1.00 54.22 214 ALA A CA 1
ATOM 1681 C C . ALA A 1 214 ? 1.761 -7.093 -7.565 1.00 54.22 214 ALA A C 1
ATOM 1683 O O . ALA A 1 214 ? 2.648 -6.744 -8.343 1.00 54.22 214 ALA A O 1
ATOM 1684 N N . GLU A 1 215 ? 1.840 -8.235 -6.885 1.00 62.47 215 GLU A N 1
ATOM 1685 C CA . GLU A 1 215 ? 2.966 -9.162 -6.989 1.00 62.47 215 GLU A CA 1
ATOM 1686 C C . GLU A 1 215 ? 2.988 -9.892 -8.342 1.00 62.47 215 GLU A C 1
ATOM 1688 O O . GLU A 1 215 ? 4.060 -10.083 -8.922 1.00 62.47 215 GLU A O 1
ATOM 1693 N N . ALA A 1 216 ? 1.814 -10.221 -8.892 1.00 68.69 216 ALA A N 1
ATOM 1694 C CA . ALA A 1 216 ? 1.674 -10.722 -10.257 1.00 68.69 216 ALA A CA 1
ATOM 1695 C C . ALA A 1 216 ? 2.148 -9.685 -11.289 1.00 68.69 216 ALA A C 1
ATOM 1697 O O . ALA A 1 216 ? 3.001 -9.996 -12.117 1.00 68.69 216 ALA A O 1
ATOM 1698 N N . ALA A 1 217 ? 1.708 -8.428 -11.169 1.00 64.62 217 ALA A N 1
ATOM 1699 C CA . ALA A 1 217 ? 2.140 -7.353 -12.064 1.00 64.62 217 ALA A CA 1
ATOM 1700 C C . ALA A 1 217 ? 3.661 -7.097 -12.004 1.00 64.62 217 ALA A C 1
ATOM 1702 O O . ALA A 1 217 ? 4.294 -6.823 -13.023 1.00 64.62 217 ALA A O 1
ATOM 1703 N N . LEU A 1 218 ? 4.276 -7.221 -10.822 1.00 62.09 218 LEU A N 1
ATOM 1704 C CA . LEU A 1 218 ? 5.730 -7.102 -10.658 1.00 62.09 218 LEU A CA 1
ATOM 1705 C C . LEU A 1 218 ? 6.500 -8.283 -11.268 1.00 62.09 218 LEU A C 1
ATOM 1707 O O . LEU A 1 218 ? 7.633 -8.096 -11.724 1.00 62.09 218 LEU A O 1
ATOM 1711 N N . ARG A 1 219 ? 5.921 -9.492 -11.277 1.00 77.69 219 ARG A N 1
ATOM 1712 C CA . ARG A 1 219 ? 6.493 -10.637 -12.004 1.00 77.69 219 ARG A CA 1
ATOM 1713 C C . ARG A 1 219 ? 6.442 -10.413 -13.506 1.00 77.69 219 ARG A C 1
ATOM 1715 O O . ARG A 1 219 ? 7.487 -10.528 -14.141 1.00 77.69 219 ARG A O 1
ATOM 1722 N N . ASP A 1 220 ? 5.292 -10.011 -14.035 1.00 77.06 220 ASP A N 1
ATOM 1723 C CA . ASP A 1 220 ? 5.127 -9.752 -15.468 1.00 77.06 220 ASP A CA 1
ATOM 1724 C C . ASP A 1 220 ? 6.106 -8.671 -15.949 1.00 77.06 220 ASP A C 1
ATOM 1726 O O . ASP A 1 220 ? 6.832 -8.873 -16.921 1.00 77.06 220 ASP A O 1
ATOM 1730 N N . ALA A 1 221 ? 6.245 -7.580 -15.188 1.00 63.69 221 ALA A N 1
ATOM 1731 C CA . ALA A 1 221 ? 7.204 -6.518 -15.490 1.00 63.69 221 ALA A CA 1
ATOM 1732 C C . ALA A 1 221 ? 8.670 -7.000 -15.479 1.00 63.69 221 ALA A C 1
ATOM 1734 O O . ALA A 1 221 ? 9.487 -6.547 -16.284 1.00 63.69 221 ALA A O 1
ATOM 17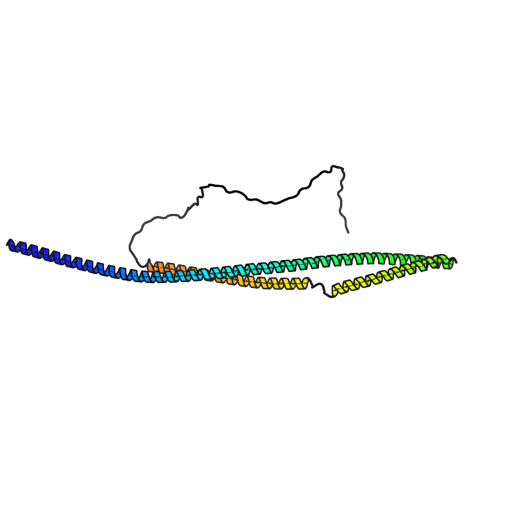35 N N . ARG A 1 222 ? 9.033 -7.928 -14.582 1.00 73.44 222 ARG A N 1
ATOM 1736 C CA . ARG A 1 222 ? 10.375 -8.541 -14.570 1.00 73.44 222 ARG A CA 1
ATOM 1737 C C . ARG A 1 222 ? 10.609 -9.439 -15.776 1.00 73.44 222 ARG A C 1
ATOM 1739 O O . ARG A 1 222 ? 11.716 -9.439 -16.316 1.00 73.44 222 ARG A O 1
ATOM 1746 N N . ASP A 1 223 ? 9.605 -10.204 -16.179 1.00 81.62 223 ASP A N 1
ATOM 1747 C CA . ASP A 1 223 ? 9.718 -11.101 -17.323 1.00 81.62 223 ASP A CA 1
ATOM 1748 C C . ASP A 1 223 ? 9.772 -10.321 -18.642 1.00 81.62 223 ASP A C 1
ATOM 1750 O O . ASP A 1 223 ? 10.554 -10.673 -19.527 1.00 81.62 223 ASP A O 1
ATOM 1754 N N . ASP A 1 224 ? 9.037 -9.214 -18.751 1.00 77.50 224 ASP A N 1
ATOM 1755 C CA . ASP A 1 224 ? 9.146 -8.274 -19.870 1.00 77.50 224 ASP A CA 1
ATOM 1756 C C . ASP A 1 224 ? 10.543 -7.642 -19.944 1.00 77.50 224 ASP A C 1
ATOM 1758 O O . ASP A 1 224 ? 11.144 -7.590 -21.019 1.00 77.50 224 ASP A O 1
ATOM 1762 N N . MET A 1 225 ? 11.108 -7.234 -18.803 1.00 74.69 225 MET A N 1
ATOM 1763 C CA . MET A 1 225 ? 12.466 -6.686 -18.733 1.00 74.69 225 MET A CA 1
ATOM 1764 C C . MET A 1 225 ? 13.520 -7.714 -19.159 1.00 74.69 225 MET A C 1
ATOM 1766 O O . MET A 1 225 ? 14.403 -7.392 -19.952 1.00 74.69 225 MET A O 1
ATOM 1770 N N . ARG A 1 226 ? 13.408 -8.973 -18.709 1.00 80.62 226 ARG A N 1
ATOM 1771 C CA . ARG A 1 226 ? 14.296 -10.055 -19.170 1.00 80.62 226 ARG A CA 1
ATOM 1772 C C . ARG A 1 226 ? 14.183 -10.288 -20.668 1.00 80.62 226 ARG A C 1
ATOM 1774 O O . ARG A 1 226 ? 15.209 -10.402 -21.331 1.00 80.62 226 ARG A O 1
ATOM 1781 N N . ARG A 1 227 ? 12.962 -10.330 -21.209 1.00 82.94 227 ARG A N 1
ATOM 1782 C CA . ARG A 1 227 ? 12.742 -10.489 -22.653 1.00 82.94 227 ARG A CA 1
ATOM 1783 C C . ARG A 1 227 ? 13.347 -9.326 -23.440 1.00 82.94 227 ARG A C 1
ATOM 1785 O O . ARG A 1 227 ? 13.969 -9.554 -24.475 1.00 82.94 227 ARG A O 1
ATOM 1792 N N . ALA A 1 228 ? 13.242 -8.099 -22.933 1.00 72.38 228 ALA A N 1
ATOM 1793 C CA . ALA A 1 228 ? 13.879 -6.929 -23.531 1.00 72.38 228 ALA A CA 1
ATOM 1794 C C . ALA A 1 228 ? 15.418 -7.002 -23.472 1.00 72.38 228 ALA A C 1
ATOM 1796 O O . ALA A 1 228 ? 16.085 -6.720 -24.468 1.00 72.38 228 ALA A O 1
ATOM 1797 N N . GLU A 1 229 ? 15.996 -7.431 -22.347 1.00 75.31 229 GLU A N 1
ATOM 1798 C CA . GLU A 1 229 ? 17.443 -7.637 -22.212 1.00 75.31 229 GLU A CA 1
ATOM 1799 C C . GLU A 1 229 ? 17.970 -8.746 -23.126 1.00 75.31 229 GLU A C 1
ATOM 1801 O O . GLU A 1 229 ? 19.052 -8.610 -23.699 1.00 75.31 229 GLU A O 1
ATOM 1806 N N . GLU A 1 230 ? 17.233 -9.848 -23.265 1.00 84.06 230 GLU A N 1
ATOM 1807 C CA . GLU A 1 230 ? 17.576 -10.949 -24.163 1.00 84.06 230 GLU A CA 1
ATOM 1808 C C . GLU A 1 230 ? 17.500 -10.511 -25.622 1.00 84.06 230 GLU A C 1
ATOM 1810 O O . GLU A 1 230 ? 18.457 -10.740 -26.362 1.00 84.06 230 GLU A O 1
ATOM 1815 N N . ALA A 1 231 ? 16.447 -9.787 -26.010 1.00 77.38 231 ALA A N 1
ATOM 1816 C CA . ALA A 1 231 ? 16.332 -9.193 -27.338 1.00 77.38 231 ALA A CA 1
ATOM 1817 C C . ALA A 1 231 ? 17.471 -8.198 -27.617 1.00 77.38 231 ALA A C 1
ATOM 1819 O O . ALA A 1 231 ? 18.048 -8.207 -28.704 1.00 77.38 231 ALA A O 1
ATOM 1820 N N . HIS A 1 232 ? 17.858 -7.385 -26.629 1.00 76.12 232 HIS A N 1
ATOM 1821 C CA . HIS A 1 232 ? 18.997 -6.476 -26.744 1.00 76.12 232 HIS A CA 1
ATOM 1822 C C . HIS A 1 232 ? 20.326 -7.236 -26.879 1.00 76.12 232 HIS A C 1
ATOM 1824 O O . HIS A 1 232 ? 21.127 -6.938 -27.766 1.00 76.12 232 HIS A O 1
ATOM 1830 N N . ARG A 1 233 ? 20.559 -8.270 -26.059 1.00 76.25 233 ARG A N 1
ATOM 1831 C CA . ARG A 1 233 ? 21.746 -9.140 -26.155 1.00 76.25 233 ARG A CA 1
ATOM 1832 C C . ARG A 1 233 ? 21.815 -9.861 -27.495 1.00 76.25 233 ARG A C 1
ATOM 1834 O O . ARG A 1 233 ? 22.898 -9.980 -28.065 1.00 76.25 233 ARG A O 1
ATOM 1841 N N . GLU A 1 234 ? 20.691 -10.350 -27.999 1.00 78.94 234 GLU A N 1
ATOM 1842 C CA . GLU A 1 234 ? 20.618 -11.038 -29.282 1.00 78.94 234 GLU A CA 1
ATOM 1843 C C . GLU A 1 234 ? 20.826 -10.067 -30.450 1.00 78.94 234 GLU A C 1
ATOM 1845 O O . GLU A 1 234 ? 21.583 -10.376 -31.370 1.00 78.94 234 GLU A O 1
ATOM 1850 N N . ALA A 1 235 ? 20.268 -8.857 -30.378 1.00 73.69 235 ALA A N 1
ATOM 1851 C CA . ALA A 1 235 ? 20.545 -7.786 -31.331 1.00 73.69 235 ALA A CA 1
ATOM 1852 C C . ALA A 1 235 ? 22.037 -7.414 -31.343 1.00 73.69 235 ALA A C 1
ATOM 1854 O O . ALA A 1 235 ? 22.631 -7.318 -32.416 1.00 73.69 235 ALA A O 1
ATOM 1855 N N . MET A 1 236 ? 22.677 -7.301 -30.174 1.00 77.31 236 MET A N 1
ATOM 1856 C CA . MET A 1 236 ? 24.124 -7.075 -30.064 1.00 77.31 236 MET A CA 1
ATOM 1857 C C . MET A 1 236 ? 24.926 -8.247 -30.648 1.00 77.31 236 MET A C 1
ATOM 1859 O O . MET A 1 236 ? 25.886 -8.024 -31.379 1.00 77.31 236 MET A O 1
ATOM 1863 N N . ARG A 1 237 ? 24.514 -9.502 -30.427 1.00 76.12 237 ARG A N 1
ATOM 1864 C CA . ARG A 1 237 ? 25.154 -10.668 -31.064 1.00 76.12 237 ARG A CA 1
ATOM 1865 C C . ARG A 1 237 ? 24.962 -10.705 -32.575 1.00 76.12 237 ARG A C 1
ATOM 1867 O O . ARG A 1 237 ? 25.882 -11.103 -33.271 1.00 76.12 237 ARG A O 1
ATOM 1874 N N . ARG A 1 238 ? 23.816 -10.294 -33.115 1.00 74.38 238 ARG A N 1
ATOM 1875 C CA . ARG A 1 238 ? 23.622 -10.218 -34.574 1.00 74.38 238 ARG A CA 1
ATOM 1876 C C . ARG A 1 238 ? 24.415 -9.065 -35.192 1.00 74.38 238 ARG A C 1
ATOM 1878 O O . ARG A 1 238 ? 24.944 -9.219 -36.286 1.00 74.38 238 ARG A O 1
ATOM 1885 N N . ARG A 1 239 ? 24.544 -7.943 -34.476 1.00 66.19 239 ARG A N 1
ATOM 1886 C CA . ARG A 1 239 ? 25.274 -6.744 -34.921 1.00 66.19 239 ARG A CA 1
ATOM 1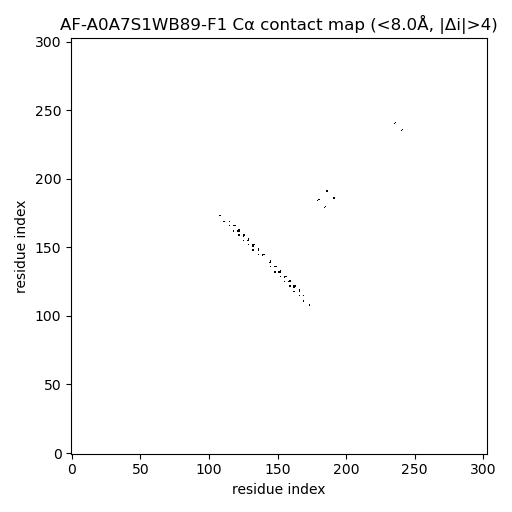887 C C . ARG A 1 239 ? 26.796 -6.889 -34.823 1.00 66.19 239 ARG A C 1
ATOM 1889 O O . ARG A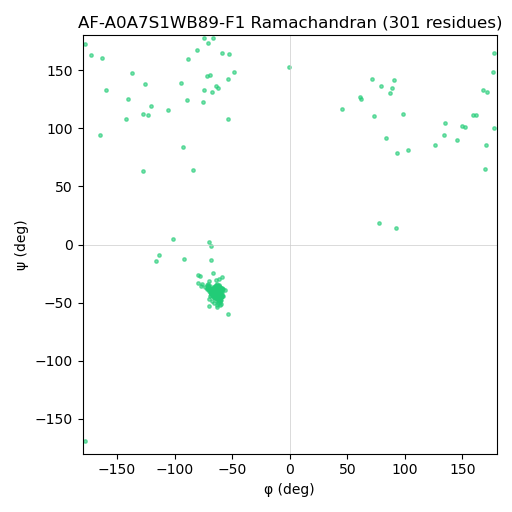 1 239 ? 27.499 -6.357 -35.671 1.00 66.19 239 ARG A O 1
ATOM 1896 N N . PHE A 1 240 ? 27.295 -7.612 -33.818 1.00 64.00 240 PHE A N 1
ATOM 1897 C CA . PHE A 1 240 ? 28.733 -7.754 -33.541 1.00 64.00 240 PHE A CA 1
ATOM 1898 C C . PHE A 1 240 ? 29.276 -9.187 -33.679 1.00 64.00 240 PHE A C 1
ATOM 1900 O O . PHE A 1 240 ? 30.485 -9.376 -33.732 1.00 64.00 240 PHE A O 1
ATOM 1907 N N . GLY A 1 241 ? 28.416 -10.206 -33.737 1.00 56.09 241 GLY A N 1
ATOM 1908 C CA . GLY A 1 241 ? 28.790 -11.628 -33.829 1.00 56.09 241 GLY A CA 1
ATOM 1909 C C . GLY A 1 241 ? 28.668 -12.233 -35.230 1.00 56.09 241 GLY A C 1
ATOM 1910 O O . GLY A 1 241 ? 28.901 -13.427 -35.407 1.00 56.09 241 GLY A O 1
ATOM 1911 N N . GLY A 1 242 ? 28.334 -11.430 -36.240 1.00 48.19 242 GLY A N 1
ATOM 1912 C CA . GLY A 1 242 ? 28.339 -11.835 -37.643 1.00 48.19 242 GLY A CA 1
ATOM 1913 C C . GLY A 1 242 ? 29.718 -11.718 -38.290 1.00 48.19 242 GLY A C 1
ATOM 1914 O O . GLY A 1 242 ? 29.883 -10.916 -39.197 1.00 48.19 242 GLY A O 1
ATOM 1915 N N . SER A 1 243 ? 30.705 -12.493 -37.829 1.00 42.19 243 SER A N 1
ATOM 1916 C CA . SER A 1 243 ? 31.911 -12.812 -38.613 1.00 42.19 243 SER A CA 1
ATOM 1917 C C . SER A 1 243 ? 32.668 -13.991 -37.993 1.00 42.19 243 SER A C 1
ATOM 1919 O O . SER A 1 243 ? 33.519 -13.819 -37.122 1.00 42.19 243 SER A O 1
ATOM 1921 N N . GLY A 1 244 ? 32.397 -15.203 -38.480 1.00 45.12 244 GLY A N 1
ATOM 1922 C CA . GLY A 1 244 ? 33.440 -16.231 -38.539 1.00 45.12 244 GLY A CA 1
ATOM 1923 C C . GLY A 1 244 ? 34.440 -15.861 -39.648 1.00 45.12 244 GLY A C 1
ATOM 1924 O O . GLY A 1 244 ? 34.039 -15.310 -40.664 1.00 45.12 244 GLY A O 1
ATOM 1925 N N . GLY A 1 245 ? 35.739 -16.118 -39.532 1.00 42.78 245 GLY A N 1
ATOM 1926 C CA . GLY A 1 245 ? 36.443 -16.822 -38.472 1.00 42.78 245 GLY A CA 1
ATOM 1927 C C . GLY A 1 245 ? 37.954 -16.841 -38.708 1.00 42.78 245 GLY A C 1
ATOM 1928 O O . GLY A 1 245 ? 38.461 -16.172 -39.604 1.00 42.78 245 GLY A O 1
ATOM 1929 N N . GLY A 1 246 ? 38.655 -17.650 -37.910 1.00 39.56 246 GLY A N 1
ATOM 1930 C CA . GLY A 1 246 ? 40.033 -18.052 -38.191 1.00 39.56 246 GLY A CA 1
ATOM 1931 C C . GLY A 1 246 ? 40.984 -17.960 -37.003 1.00 39.56 246 GLY A C 1
ATOM 1932 O O . GLY A 1 246 ? 41.642 -16.948 -36.819 1.00 39.56 246 GLY A O 1
ATOM 1933 N N . GLY A 1 247 ? 41.136 -19.084 -36.297 1.00 41.44 247 GLY A N 1
ATOM 1934 C CA . GLY A 1 247 ? 42.424 -19.504 -35.742 1.00 41.44 247 GLY A CA 1
ATOM 1935 C C . GLY A 1 247 ? 42.792 -19.015 -34.340 1.00 41.44 247 GLY A C 1
ATOM 1936 O O . GLY A 1 247 ? 42.729 -17.836 -34.023 1.00 41.44 247 GLY A O 1
ATOM 1937 N N . GLY A 1 248 ? 43.299 -19.952 -33.535 1.00 34.19 248 GLY A N 1
ATOM 1938 C CA . GLY A 1 248 ? 44.221 -19.628 -32.447 1.00 34.19 248 GLY A CA 1
ATOM 1939 C C . GLY A 1 248 ? 43.817 -20.148 -31.077 1.00 34.19 248 GLY A C 1
ATOM 1940 O O . GLY A 1 248 ? 43.256 -19.427 -30.264 1.00 34.19 248 GLY A O 1
ATOM 1941 N N . GLN A 1 249 ? 44.191 -21.395 -30.796 1.00 44.66 249 GLN A N 1
ATOM 1942 C CA . GLN A 1 249 ? 44.400 -21.887 -29.434 1.00 44.66 249 GLN A CA 1
ATOM 1943 C C . GLN A 1 249 ? 45.374 -20.989 -28.652 1.00 44.66 249 GLN A C 1
ATOM 1945 O O . GLN A 1 249 ? 46.395 -20.582 -29.206 1.00 44.66 249 GLN A O 1
ATOM 1950 N N . ARG A 1 250 ? 45.088 -20.806 -27.354 1.00 38.88 250 ARG A N 1
ATOM 1951 C CA . ARG A 1 250 ? 45.975 -20.746 -26.159 1.00 38.88 250 ARG A CA 1
ATOM 1952 C C . ARG A 1 250 ? 45.131 -20.062 -25.071 1.00 38.88 250 ARG A C 1
ATOM 1954 O O . ARG A 1 250 ? 44.665 -18.956 -25.270 1.00 38.88 250 ARG A O 1
ATOM 1961 N N . GLY A 1 251 ? 44.708 -20.732 -24.004 1.00 41.62 251 GLY A N 1
ATOM 1962 C CA . GLY A 1 251 ? 45.553 -21.305 -22.962 1.00 41.62 251 GLY A CA 1
ATOM 1963 C C . GLY A 1 251 ? 45.572 -20.318 -21.791 1.00 41.62 251 GLY A C 1
ATOM 1964 O O . GLY A 1 251 ? 46.110 -19.230 -21.942 1.00 41.62 251 GLY A O 1
ATOM 1965 N N . GLY A 1 252 ? 44.974 -20.681 -20.654 1.00 34.91 252 GLY A N 1
ATOM 1966 C CA . GLY A 1 252 ? 45.055 -19.881 -19.427 1.00 34.91 252 GLY A CA 1
ATOM 1967 C C . GLY A 1 252 ? 43.785 -19.927 -18.589 1.00 34.91 252 GLY A C 1
ATOM 1968 O O . GLY A 1 252 ? 42.889 -19.109 -18.761 1.00 34.91 252 GLY A O 1
ATOM 1969 N N . ALA A 1 253 ? 43.720 -20.892 -17.677 1.00 47.34 253 ALA A N 1
ATOM 1970 C CA . ALA A 1 253 ? 42.782 -20.876 -16.565 1.00 47.34 253 ALA A CA 1
ATOM 1971 C C . ALA A 1 253 ? 43.061 -19.658 -15.664 1.00 47.34 253 ALA A C 1
ATOM 1973 O O . ALA A 1 253 ? 44.215 -19.426 -15.314 1.00 47.34 253 ALA A O 1
ATOM 1974 N N . HIS A 1 254 ? 42.023 -18.928 -15.249 1.00 37.41 254 HIS A N 1
ATOM 1975 C CA . HIS A 1 254 ? 42.103 -18.037 -14.091 1.00 37.41 254 HIS A CA 1
ATOM 1976 C C . HIS A 1 254 ? 40.814 -18.096 -13.258 1.00 37.41 254 HIS A C 1
ATOM 1978 O O . HIS A 1 254 ? 39.702 -17.940 -13.756 1.00 37.41 254 HIS A O 1
ATOM 1984 N N . ASP A 1 255 ? 41.038 -18.391 -11.981 1.00 43.12 255 ASP A N 1
ATOM 1985 C CA . ASP A 1 255 ? 40.134 -18.629 -10.854 1.00 43.12 255 ASP A CA 1
ATOM 1986 C C . ASP A 1 255 ? 39.503 -17.319 -10.322 1.00 43.12 255 ASP A C 1
ATOM 1988 O O . ASP A 1 255 ? 40.238 -16.350 -10.101 1.00 43.12 255 ASP A O 1
ATOM 1992 N N . PRO A 1 256 ? 38.176 -17.236 -10.085 1.00 48.41 256 PRO A N 1
ATOM 1993 C CA . PRO A 1 256 ? 37.540 -16.033 -9.567 1.00 48.41 256 PRO A CA 1
ATOM 1994 C C . PRO A 1 256 ? 37.456 -16.068 -8.034 1.00 48.41 256 PRO A C 1
ATOM 1996 O O . PRO A 1 256 ? 36.414 -16.388 -7.459 1.00 48.41 256 PRO A O 1
ATOM 1999 N N . ARG A 1 257 ? 38.531 -15.676 -7.339 1.00 44.19 257 ARG A N 1
ATOM 2000 C CA . ARG A 1 257 ? 38.468 -15.330 -5.906 1.00 44.19 257 ARG A CA 1
ATOM 2001 C C . ARG A 1 257 ? 39.366 -14.146 -5.551 1.00 44.19 257 ARG A C 1
ATOM 2003 O O . ARG A 1 257 ? 40.573 -14.311 -5.425 1.00 44.19 257 ARG A O 1
ATOM 2010 N N . ARG A 1 258 ? 38.717 -13.005 -5.279 1.00 37.78 258 ARG A N 1
ATOM 2011 C CA . ARG A 1 258 ? 39.061 -11.895 -4.353 1.00 37.78 258 ARG A CA 1
ATOM 2012 C C . ARG A 1 258 ? 38.866 -10.532 -5.015 1.00 37.78 258 ARG A C 1
ATOM 2014 O O . ARG A 1 258 ? 39.742 -10.055 -5.720 1.00 37.78 258 ARG A O 1
ATOM 2021 N N . VAL A 1 259 ? 37.791 -9.845 -4.636 1.00 40.28 259 VAL A N 1
ATOM 2022 C CA . VAL A 1 259 ? 37.857 -8.395 -4.425 1.00 40.28 259 VAL A CA 1
ATOM 2023 C C . VAL A 1 259 ? 37.389 -8.148 -2.998 1.00 40.28 259 VAL A C 1
ATOM 2025 O O . VAL A 1 259 ? 36.257 -8.444 -2.625 1.00 40.28 259 VAL A O 1
ATOM 2028 N N . ARG A 1 260 ? 38.355 -7.729 -2.186 1.00 32.38 260 ARG A N 1
ATOM 2029 C CA . ARG A 1 260 ? 38.243 -7.363 -0.780 1.00 32.38 260 ARG A CA 1
ATOM 2030 C C . ARG A 1 260 ? 37.922 -5.870 -0.774 1.00 32.38 260 ARG A C 1
ATOM 2032 O O . ARG A 1 260 ? 38.660 -5.112 -1.394 1.00 32.38 260 ARG A O 1
ATOM 2039 N N . TRP A 1 261 ? 36.832 -5.479 -0.126 1.00 35.66 261 TRP A N 1
ATOM 2040 C CA . TRP A 1 261 ? 36.609 -4.086 0.246 1.00 35.66 261 TRP A CA 1
ATOM 2041 C C . TRP A 1 261 ? 37.649 -3.720 1.308 1.00 35.66 261 TRP A C 1
ATOM 2043 O O . TRP A 1 261 ? 37.862 -4.493 2.245 1.00 35.66 261 TRP A O 1
ATOM 2053 N N . SER A 1 262 ? 38.327 -2.595 1.122 1.00 39.00 262 SER A N 1
ATOM 2054 C CA . SER A 1 262 ? 39.107 -1.935 2.163 1.00 39.00 262 SER A CA 1
ATOM 2055 C C . SER A 1 262 ? 38.540 -0.536 2.339 1.00 39.00 262 SER A C 1
ATOM 2057 O O . SER A 1 262 ? 38.472 0.232 1.378 1.00 39.00 262 SER A O 1
ATOM 2059 N N . GLU A 1 263 ? 38.080 -0.307 3.561 1.00 38.78 263 GLU A N 1
ATOM 2060 C CA . GLU A 1 263 ? 37.789 0.978 4.185 1.00 38.78 263 GLU A CA 1
ATOM 2061 C C . GLU A 1 263 ? 39.089 1.786 4.387 1.00 38.78 263 GLU A C 1
ATOM 2063 O O . GLU A 1 263 ? 40.179 1.273 4.104 1.00 38.78 263 GLU A O 1
ATOM 2068 N N . ASP A 1 264 ? 38.905 3.004 4.914 1.00 41.91 264 ASP A N 1
ATOM 2069 C CA . ASP A 1 264 ? 39.880 3.870 5.606 1.00 41.91 264 ASP A CA 1
ATOM 2070 C C . ASP A 1 264 ? 40.722 4.805 4.698 1.00 41.91 264 ASP A C 1
ATOM 2072 O O . ASP A 1 264 ? 41.277 4.381 3.688 1.00 41.91 264 ASP A O 1
ATOM 2076 N N . ASP A 1 265 ? 40.879 6.122 4.914 1.00 41.16 265 ASP A N 1
ATOM 2077 C CA . ASP A 1 265 ? 40.552 7.051 6.010 1.00 41.16 265 ASP A CA 1
ATOM 2078 C C . ASP A 1 265 ? 40.606 8.506 5.490 1.00 41.16 265 ASP A C 1
ATOM 2080 O O . ASP A 1 265 ? 41.295 8.791 4.507 1.00 41.16 265 ASP A O 1
ATOM 2084 N N . GLY A 1 266 ? 39.966 9.456 6.187 1.00 32.69 266 GLY A N 1
ATOM 2085 C CA . GLY A 1 266 ? 40.201 10.888 5.946 1.00 32.69 266 GLY A CA 1
ATOM 2086 C C . GLY A 1 266 ? 39.235 11.848 6.642 1.00 32.69 266 GLY A C 1
ATOM 2087 O O . GLY A 1 266 ? 38.465 12.538 5.984 1.00 32.69 266 GLY A O 1
ATOM 2088 N N . SER A 1 267 ? 39.277 11.866 7.972 1.00 39.25 267 SER A N 1
ATOM 2089 C CA . SER A 1 267 ? 38.587 12.775 8.898 1.00 39.25 267 SER A CA 1
ATOM 2090 C C . SER A 1 267 ? 39.099 14.224 8.882 1.00 39.25 267 SER A C 1
ATOM 2092 O O . SER A 1 267 ? 40.305 14.418 8.792 1.00 39.25 267 SER A O 1
ATOM 2094 N N . GLU A 1 268 ? 38.187 15.187 9.092 1.00 37.94 268 GLU A N 1
ATOM 2095 C CA . GLU A 1 268 ? 38.261 16.432 9.908 1.00 37.94 268 GLU A CA 1
ATOM 2096 C C . GLU A 1 268 ? 37.037 17.305 9.526 1.00 37.94 268 GLU A C 1
ATOM 2098 O O . GLU A 1 268 ? 36.750 17.458 8.346 1.00 37.94 268 GLU A O 1
ATOM 2103 N N . GLY A 1 269 ? 36.213 17.908 10.386 1.00 33.78 269 GLY A N 1
ATOM 2104 C CA . GLY A 1 269 ? 36.122 18.004 11.836 1.00 33.78 269 GLY A CA 1
ATOM 2105 C C . GLY A 1 269 ? 34.953 18.944 12.210 1.00 33.78 269 GLY A C 1
ATOM 2106 O O . GLY A 1 269 ? 34.663 19.894 11.489 1.00 33.78 269 GLY A O 1
ATOM 2107 N N . THR A 1 270 ? 34.328 18.646 13.355 1.00 36.59 270 THR A N 1
ATOM 2108 C CA . THR A 1 270 ? 33.615 19.532 14.309 1.00 36.59 270 THR A CA 1
ATOM 2109 C C . THR A 1 270 ? 32.377 20.339 13.886 1.00 36.59 270 THR A C 1
ATOM 2111 O O . THR A 1 270 ? 32.429 21.204 13.016 1.00 36.59 270 THR A O 1
ATOM 2114 N N . GLY A 1 271 ? 31.295 20.141 14.646 1.00 32.00 271 GLY A N 1
ATOM 2115 C CA . GLY A 1 271 ? 30.110 20.998 14.697 1.00 32.00 271 GLY A CA 1
ATOM 2116 C C . GLY A 1 271 ? 29.063 20.409 15.643 1.00 32.00 271 GLY A C 1
ATOM 2117 O O . GLY A 1 271 ? 28.386 19.455 15.280 1.00 32.00 271 GLY A O 1
ATOM 2118 N N . ASP A 1 272 ? 29.026 20.957 16.853 1.00 36.59 272 ASP A N 1
ATOM 2119 C CA . ASP A 1 272 ? 28.350 20.500 18.066 1.00 36.59 272 ASP A CA 1
ATOM 2120 C C . ASP A 1 272 ? 26.805 20.609 18.084 1.00 36.59 272 ASP A C 1
ATOM 2122 O O . ASP A 1 272 ? 26.182 21.247 17.235 1.00 36.59 272 ASP A O 1
ATOM 2126 N N . ASP A 1 273 ? 26.262 20.037 19.168 1.00 40.69 273 ASP A N 1
ATOM 2127 C CA . ASP A 1 273 ? 25.035 20.393 19.900 1.00 40.69 273 ASP A CA 1
ATOM 2128 C C . ASP A 1 273 ? 23.709 19.698 19.540 1.00 40.69 273 ASP A C 1
ATOM 2130 O O . ASP A 1 273 ? 22.774 20.272 18.980 1.00 40.69 273 ASP A O 1
ATOM 2134 N N . ASP A 1 274 ? 23.596 18.464 20.048 1.00 35.19 274 ASP A N 1
ATOM 2135 C CA . ASP A 1 274 ? 22.345 17.909 20.568 1.00 35.19 274 ASP A CA 1
ATOM 2136 C C . ASP A 1 274 ? 22.037 18.523 21.938 1.00 35.19 274 ASP A C 1
ATOM 2138 O O . ASP A 1 274 ? 22.794 18.365 22.900 1.00 35.19 274 ASP A O 1
ATOM 2142 N N . ASP A 1 275 ? 20.870 19.150 22.054 1.00 36.72 275 ASP A N 1
ATOM 2143 C CA . ASP A 1 275 ? 20.349 19.623 23.324 1.00 36.72 275 ASP A CA 1
ATOM 2144 C C . ASP A 1 275 ? 18.844 19.308 23.433 1.00 36.72 275 ASP A C 1
ATOM 2146 O O . ASP A 1 275 ? 18.095 19.352 22.458 1.00 36.72 275 ASP A O 1
ATOM 2150 N N . PHE A 1 276 ? 18.412 19.052 24.672 1.00 33.22 276 PHE A N 1
ATOM 2151 C CA . PHE A 1 276 ? 17.034 18.906 25.180 1.00 33.22 276 PHE A CA 1
ATOM 2152 C C . PHE A 1 276 ? 16.425 17.513 25.484 1.00 33.22 276 PHE A C 1
ATOM 2154 O O . PHE A 1 276 ? 15.494 17.018 24.857 1.00 33.22 276 PHE A O 1
ATOM 2161 N N . ARG A 1 277 ? 16.815 17.051 26.685 1.00 36.16 277 ARG A N 1
ATOM 2162 C CA . ARG A 1 277 ? 15.966 16.868 27.894 1.00 36.16 277 ARG A CA 1
ATOM 2163 C C . ARG A 1 277 ? 14.952 15.713 27.957 1.00 36.16 277 ARG A C 1
ATOM 2165 O O . ARG A 1 277 ? 13.811 15.799 27.510 1.00 36.16 277 ARG A O 1
ATOM 2172 N N . ARG A 1 278 ? 15.288 14.758 28.835 1.00 33.06 278 ARG A N 1
ATOM 2173 C CA . ARG A 1 278 ? 14.348 13.941 29.619 1.00 33.06 278 ARG A CA 1
ATOM 2174 C C . ARG A 1 278 ? 14.670 14.036 31.122 1.00 33.06 278 ARG A C 1
ATOM 2176 O O . ARG A 1 278 ? 15.825 13.946 31.516 1.00 33.06 278 ARG A O 1
ATOM 2183 N N . HIS A 1 279 ? 13.601 14.143 31.919 1.00 33.38 279 HIS A N 1
ATOM 2184 C CA . HIS A 1 279 ? 13.477 13.920 33.374 1.00 33.38 279 HIS A CA 1
ATOM 2185 C C . HIS A 1 279 ? 13.854 15.043 34.371 1.00 33.38 279 HIS A C 1
ATOM 2187 O O . HIS A 1 279 ? 14.941 15.085 34.934 1.00 33.38 279 HIS A O 1
ATOM 2193 N N . GLY A 1 280 ? 12.846 15.850 34.740 1.00 31.69 280 GLY A N 1
ATOM 2194 C CA . GLY A 1 280 ? 12.574 16.184 36.152 1.00 31.69 280 GLY A CA 1
ATOM 2195 C C . GLY A 1 280 ? 11.619 15.124 36.738 1.00 31.69 280 GLY A C 1
ATOM 2196 O O . GLY A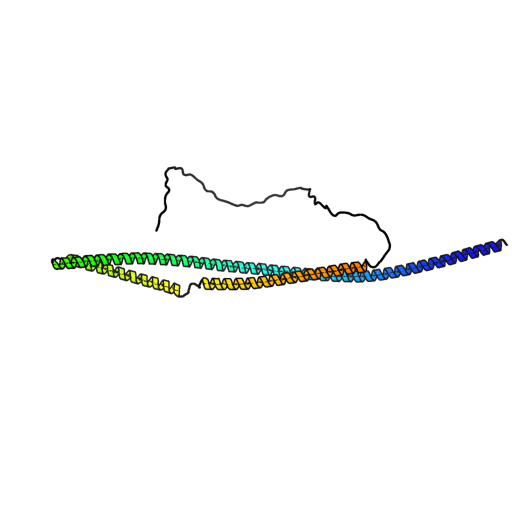 1 280 ? 10.952 14.430 35.982 1.00 31.69 280 GLY A O 1
ATOM 2197 N N . SER A 1 281 ? 11.473 14.892 38.039 1.00 33.66 281 SER A N 1
ATOM 2198 C CA . SER A 1 281 ? 11.750 15.714 39.209 1.00 33.66 281 SER A CA 1
ATOM 2199 C C . SER A 1 281 ? 11.882 14.785 40.427 1.00 33.66 281 SER A C 1
ATOM 2201 O O . SER A 1 281 ? 11.049 13.906 40.636 1.00 33.66 281 SER A O 1
ATOM 2203 N N . ARG A 1 282 ? 12.931 14.990 41.231 1.00 35.69 282 ARG A N 1
ATOM 2204 C CA . ARG A 1 282 ? 13.042 14.508 42.614 1.00 35.69 282 ARG A CA 1
ATOM 2205 C C . ARG A 1 282 ? 12.576 15.626 43.550 1.00 35.69 282 ARG A C 1
ATOM 2207 O O . ARG A 1 282 ? 13.006 16.766 43.387 1.00 35.69 282 ARG A O 1
ATOM 2214 N N . ARG A 1 283 ? 11.819 15.278 44.592 1.00 35.53 283 ARG A N 1
ATOM 2215 C CA . ARG A 1 283 ? 11.847 15.982 45.884 1.00 35.53 283 ARG A CA 1
ATOM 2216 C C . ARG A 1 283 ? 12.081 14.964 47.004 1.00 35.53 283 ARG A C 1
ATOM 2218 O O . ARG A 1 283 ? 11.290 14.051 47.202 1.00 35.53 283 ARG A O 1
ATOM 2225 N N . SER A 1 284 ? 13.263 15.099 47.605 1.00 37.16 284 SER A N 1
ATOM 2226 C CA . SER A 1 284 ? 13.615 15.161 49.039 1.00 37.16 284 SER A CA 1
ATOM 2227 C C . SER A 1 284 ? 12.448 15.062 50.047 1.00 37.16 284 SER A C 1
ATOM 2229 O O . SER A 1 284 ? 11.371 15.562 49.762 1.00 37.16 284 SER A O 1
ATOM 2231 N N . ALA A 1 285 ? 12.577 14.583 51.289 1.00 35.09 285 ALA A N 1
ATOM 2232 C CA . ALA A 1 285 ? 13.692 14.111 52.112 1.00 35.09 285 ALA A CA 1
ATOM 2233 C C . ALA A 1 285 ? 13.131 13.508 53.426 1.00 35.09 285 ALA A C 1
ATOM 2235 O O . ALA A 1 285 ? 12.020 13.836 53.827 1.00 35.09 285 ALA A O 1
ATOM 2236 N N . SER A 1 286 ? 13.987 12.734 54.109 1.00 35.44 286 SER A N 1
ATOM 2237 C CA . SER A 1 286 ? 14.090 12.518 55.569 1.00 35.44 286 SER A CA 1
ATOM 2238 C C . SER A 1 286 ? 12.920 11.911 56.359 1.00 35.44 286 SER A C 1
ATOM 2240 O O . SER A 1 286 ? 11.831 12.464 56.421 1.00 35.44 286 SER A O 1
ATOM 2242 N N . GLY A 1 287 ? 13.223 10.850 57.115 1.00 30.17 287 GLY A N 1
ATOM 2243 C CA . GLY A 1 287 ? 12.362 10.369 58.197 1.00 30.17 287 GLY A CA 1
ATOM 2244 C C . GLY A 1 287 ? 12.802 9.025 58.768 1.00 30.17 287 GLY A C 1
ATOM 2245 O O . GLY A 1 287 ? 12.340 7.977 58.345 1.00 30.17 287 GLY A O 1
ATOM 2246 N N . THR A 1 288 ? 13.726 9.076 59.719 1.00 36.84 288 THR A N 1
ATOM 2247 C CA . THR A 1 288 ? 14.188 8.000 60.609 1.00 36.84 288 THR A CA 1
ATOM 2248 C C . THR A 1 288 ? 13.068 7.211 61.300 1.00 36.84 288 THR A C 1
ATOM 2250 O O . THR A 1 288 ? 12.098 7.811 61.751 1.00 36.84 288 THR A O 1
ATOM 2253 N N . GLY A 1 289 ? 13.289 5.915 61.561 1.00 32.25 289 GLY A N 1
ATOM 2254 C CA . GLY A 1 289 ? 12.599 5.206 62.649 1.00 32.25 289 GLY A CA 1
ATOM 2255 C C . GLY A 1 289 ? 12.422 3.707 62.423 1.00 32.25 289 GLY A C 1
ATOM 2256 O O . GLY A 1 289 ? 11.524 3.288 61.707 1.00 32.25 289 GLY A O 1
ATOM 2257 N N . GLY A 1 290 ? 13.274 2.891 63.048 1.00 32.91 290 GLY A N 1
ATOM 2258 C CA . GLY A 1 290 ? 13.161 1.433 63.018 1.00 32.91 290 GLY A CA 1
ATOM 2259 C C . GLY A 1 290 ? 12.142 0.844 63.999 1.00 32.91 290 GLY A C 1
ATOM 2260 O O . GLY A 1 290 ? 11.704 1.517 64.929 1.00 32.91 290 GLY A O 1
ATOM 2261 N N . ARG A 1 291 ? 11.846 -0.448 63.792 1.00 35.50 291 ARG A N 1
ATOM 2262 C CA . ARG A 1 291 ? 11.475 -1.546 64.728 1.00 35.50 291 ARG A CA 1
ATOM 2263 C C . ARG A 1 291 ? 10.762 -2.616 63.881 1.00 35.50 291 ARG A C 1
ATOM 2265 O O . ARG A 1 291 ? 9.832 -2.297 63.165 1.00 35.50 291 ARG A O 1
ATOM 2272 N N . ARG A 1 292 ? 11.366 -3.793 63.688 1.00 37.47 292 ARG A N 1
ATOM 2273 C CA . ARG A 1 292 ? 11.335 -5.019 64.521 1.00 37.47 292 ARG A CA 1
ATOM 2274 C C . ARG A 1 292 ? 10.068 -5.872 64.345 1.00 37.47 292 ARG A C 1
ATOM 2276 O O . ARG A 1 292 ? 8.963 -5.370 64.474 1.00 37.47 292 ARG A O 1
ATOM 2283 N N . THR A 1 293 ? 10.329 -7.185 64.266 1.00 40.12 293 THR A N 1
ATOM 2284 C CA . THR A 1 293 ? 9.424 -8.353 64.376 1.00 40.12 293 THR A CA 1
ATOM 2285 C C . THR A 1 293 ? 8.472 -8.563 63.199 1.00 40.12 293 THR A C 1
ATOM 2287 O O . THR A 1 293 ? 7.990 -7.606 62.626 1.00 40.12 293 THR A O 1
ATOM 2290 N N . GLY A 1 294 ? 8.172 -9.774 62.747 1.00 35.22 294 GLY A N 1
ATOM 2291 C CA . GLY A 1 294 ? 8.445 -11.123 63.230 1.00 35.22 294 GLY A CA 1
ATOM 2292 C C . GLY A 1 294 ? 7.763 -12.103 62.264 1.00 35.22 294 GLY A C 1
ATOM 2293 O O . GLY A 1 294 ? 6.962 -11.699 61.428 1.00 35.22 294 GLY A O 1
ATOM 2294 N N . ALA A 1 295 ? 8.156 -13.366 62.352 1.00 37.69 295 ALA A N 1
ATOM 2295 C CA . ALA A 1 295 ? 7.750 -14.488 61.514 1.00 37.69 295 ALA A CA 1
ATOM 2296 C C . ALA A 1 295 ? 6.223 -14.695 61.373 1.00 37.69 295 ALA A C 1
ATOM 2298 O O . ALA A 1 295 ? 5.453 -14.242 62.211 1.00 37.69 295 ALA A O 1
ATOM 2299 N N . VAL A 1 296 ? 5.801 -15.488 60.380 1.00 40.16 296 VAL A N 1
ATOM 2300 C CA . VAL A 1 296 ? 5.347 -16.884 60.576 1.00 40.16 296 VAL A CA 1
ATOM 2301 C C . VAL A 1 296 ? 4.727 -17.426 59.275 1.00 40.16 296 VAL A C 1
ATOM 2303 O O . VAL A 1 296 ? 3.904 -16.796 58.621 1.00 40.16 296 VAL A O 1
ATOM 2306 N N . SER A 1 297 ? 5.193 -18.618 58.913 1.00 41.78 297 SER A N 1
ATOM 2307 C CA . SER A 1 297 ? 4.710 -19.540 57.886 1.00 41.78 297 SER A CA 1
ATOM 2308 C C . SER A 1 297 ? 3.422 -20.277 58.284 1.00 41.78 297 SER A C 1
ATOM 2310 O O . SER A 1 297 ? 3.045 -20.265 59.448 1.00 41.78 297 SER A O 1
ATOM 2312 N N . THR A 1 298 ? 2.912 -21.103 57.361 1.00 44.38 298 THR A N 1
ATOM 2313 C CA . THR A 1 298 ? 1.821 -22.107 57.471 1.00 44.38 298 THR A CA 1
ATOM 2314 C C . THR A 1 298 ? 0.429 -21.551 57.154 1.00 44.38 298 THR A C 1
ATO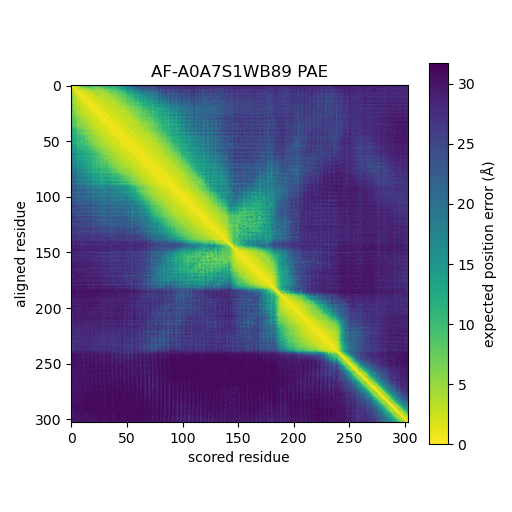M 2316 O O . THR A 1 298 ? 0.131 -20.411 57.466 1.00 44.38 298 THR A O 1
ATOM 2319 N N . GLY A 1 299 ? -0.468 -22.268 56.479 1.00 35.66 299 GLY A N 1
ATOM 2320 C CA . GLY A 1 299 ? -0.478 -23.666 56.068 1.00 35.66 299 GLY A CA 1
ATOM 2321 C C . GLY A 1 299 ? -1.749 -23.972 55.265 1.00 35.66 299 GLY A C 1
ATOM 2322 O O . GLY A 1 299 ? -2.634 -23.134 55.124 1.00 35.66 299 GLY A O 1
ATOM 2323 N N . ALA A 1 300 ? -1.775 -25.181 54.714 1.00 41.72 300 ALA A N 1
ATOM 2324 C CA . ALA A 1 300 ? -2.824 -25.777 53.896 1.00 41.72 300 ALA A CA 1
ATOM 2325 C C . ALA A 1 300 ? -4.208 -25.880 54.571 1.00 41.72 300 ALA A C 1
ATOM 2327 O O . ALA A 1 300 ? -4.301 -25.907 55.795 1.00 41.72 300 ALA A O 1
ATOM 2328 N N . GLY A 1 301 ? -5.251 -26.115 53.761 1.00 36.34 301 GLY A N 1
ATOM 2329 C CA . GLY A 1 301 ? -6.418 -26.880 54.216 1.00 36.34 301 GLY A CA 1
ATOM 2330 C C . GLY A 1 301 ? -7.771 -26.521 53.597 1.00 36.34 301 GLY A C 1
ATOM 2331 O O . GLY A 1 301 ? -8.404 -25.574 54.035 1.00 36.34 301 GLY A O 1
ATOM 2332 N N . VAL A 1 302 ? -8.210 -27.357 52.649 1.00 42.53 302 VAL A N 1
ATOM 2333 C CA . VAL A 1 302 ? -9.538 -28.012 52.574 1.00 42.53 302 VAL A CA 1
ATOM 2334 C C . VAL A 1 302 ? -10.798 -27.164 52.839 1.00 42.53 302 VAL A C 1
ATOM 2336 O O . VAL A 1 302 ? -11.093 -26.820 53.981 1.00 42.53 302 VAL A O 1
ATOM 2339 N N . ARG A 1 303 ? -11.645 -27.032 51.809 1.00 49.22 303 ARG A N 1
ATOM 2340 C CA . ARG A 1 303 ? -12.960 -27.699 51.690 1.00 49.22 303 ARG A CA 1
ATOM 2341 C C . ARG A 1 303 ? -13.398 -27.743 50.232 1.00 49.22 303 ARG A C 1
ATOM 2343 O O . ARG A 1 303 ? -13.078 -26.778 49.508 1.00 49.22 303 ARG A O 1
#

Mean predicted aligned error: 21.86 Å

Foldseek 3Di:
DVVVVVVVVVVVVVVVVVVVVVVVVVVVVVVVVVVVVVVVVVVVVVVVVVVVVVVVVVVVVVVVVVVVVVVVVVVVVVVVVVVVVVVVVVVVVVVVVVVVVVVVLVVVVVVLVVVLVVLVVVLVVLVVVLVVLVVVLVVVVVVPDRPPSVVVNVVSVVVNVVSVVVSVVSVVVVVVSVCVVVVCPDPDPVVVVVVVVVVVVVVVVVVVVVVVVVVVVVVVVVVVVVVVVVVVVVVCCVVPVPDDDDDDDDDDDDDDDDDDDDDDDDDDDDDDDDDDDDDDDDDDDDDDDDDDDDDDDDDDDDD

Secondary structure (DSSP, 8-state):
-HHHHHHHHHHHHHHHHHHHHHHHHHHHHHHHHHHHHHHHHHHHHHHHHHHHHHHHHHHHHHHHHHHHHHHHHHHHHHHHHHHHHHHHHHHHHHHHHHHHHHHHHHHHHHHHHHHHHHHHHHHHHHHHHHHHHHHHHHHHHTTT--HHHHHHHHHHHHHHHHHHHHHHHHHHHHHHHHHHHHTT-S--HHHHHHHHHHHHHHHHHHHHHHHHHHHHHHHHHHHHHHHHHHHHHHHHHHHHS--------------------------------------------------------------

pLDDT: mean 72.09, std 20.88, range [30.17, 98.0]

Solvent-accessible surface area (backbone atoms only — not comparable to full-atom values): 18129 Å² total; per-residue (Å²): 110,71,72,57,51,56,51,51,52,50,51,51,52,49,53,51,49,52,51,48,51,57,47,51,54,53,52,51,50,52,51,50,52,52,49,53,51,51,54,52,52,49,52,56,49,48,56,50,51,52,51,51,51,54,51,49,55,52,49,53,52,51,50,52,50,52,51,52,53,50,52,52,52,52,49,54,49,53,54,52,50,51,53,50,51,52,51,48,52,53,52,50,51,50,53,53,50,53,50,52,54,51,51,53,52,52,53,51,52,51,51,53,52,52,50,52,50,53,52,49,52,52,46,51,51,49,49,52,51,48,53,50,53,54,54,48,47,56,56,30,57,79,71,73,68,56,70,70,64,52,55,53,50,54,50,47,53,51,54,45,51,53,50,51,52,55,53,51,55,50,53,50,52,52,50,50,55,49,48,55,62,68,69,51,84,61,75,56,67,65,63,52,50,50,52,53,50,52,52,52,51,55,50,52,51,52,52,49,54,51,50,52,52,52,53,50,53,53,49,52,54,50,52,51,49,50,52,50,51,49,52,49,51,49,49,48,41,62,74,73,57,77,68,88,84,83,88,80,93,80,88,81,90,84,83,97,82,88,87,78,90,77,82,89,86,86,89,87,82,91,85,88,83,92,82,85,90,85,83,86,84,88,82,86,80,89,81,88,82,90,82,83,87,78,89,85,83,87,81,88,80,91,134

Radius of gyration: 55.09 Å; Cα contacts (8 Å, |Δi|>4): 34; chains: 1; bounding box: 126×49×167 Å

Organism: Neobodo designis (NCBI:txid312471)